Protein AF-A0A452ZVF9-F1 (afdb_monomer_lite)

Secondary structure (DSSP, 8-state):
-TTTTTTTTS-HHHHHHHHHHHHHHHTT----HHHHHHHHT--HHHHHHHHHHHHTSGGGGS-HHHHHHHHH----------TT---SGGGGGTPPP-BTTB-HHHHHHHHHHH--STTSSS-HHHHHHHHHHHHHHHHHHHHHHHHHHHHTTSSS--------------------------------------------------TTS-HHHHHTTSPPHHHHHHHHHHHHHHTHHHHHHHHH-SS---

Structure (mmCIF, N/CA/C/O backbone):
data_AF-A0A452ZVF9-F1
#
_entry.id   AF-A0A452ZVF9-F1
#
loop_
_atom_site.group_PDB
_atom_site.id
_atom_site.type_symbol
_atom_site.label_atom_id
_atom_site.label_alt_id
_atom_site.label_comp_id
_atom_site.label_asym_id
_atom_site.label_entity_id
_atom_site.label_seq_id
_atom_site.pdbx_PDB_ins_code
_atom_site.Cartn_x
_atom_site.Cartn_y
_atom_site.Cartn_z
_atom_site.occupancy
_atom_site.B_iso_or_equiv
_atom_site.auth_seq_id
_atom_site.auth_comp_id
_atom_site.auth_asym_id
_atom_site.auth_atom_id
_atom_site.pdbx_PDB_model_num
ATOM 1 N N . MET A 1 1 ? -3.059 -7.342 3.009 1.00 81.06 1 MET A N 1
ATOM 2 C CA . MET A 1 1 ? -3.279 -5.985 2.444 1.00 81.06 1 MET A CA 1
ATOM 3 C C . MET A 1 1 ? -4.477 -5.232 3.030 1.00 81.06 1 MET A C 1
ATOM 5 O O . MET A 1 1 ? -4.293 -4.095 3.441 1.00 81.06 1 MET A O 1
ATOM 9 N N . LYS A 1 2 ? -5.703 -5.794 3.058 1.00 81.50 2 LYS A N 1
ATOM 10 C CA . LYS A 1 2 ? -6.865 -5.131 3.705 1.00 81.50 2 LYS A CA 1
ATOM 11 C C . LYS A 1 2 ? -6.695 -4.988 5.221 1.00 81.50 2 LYS A C 1
ATOM 13 O O . LYS A 1 2 ? -6.967 -3.923 5.758 1.00 81.50 2 LYS A O 1
ATOM 18 N N . ARG A 1 3 ? -6.210 -6.053 5.872 1.00 80.19 3 ARG A N 1
ATOM 19 C CA . ARG A 1 3 ? -5.901 -6.092 7.312 1.00 80.19 3 ARG A CA 1
ATOM 20 C C . ARG A 1 3 ? -4.826 -5.072 7.705 1.00 80.19 3 ARG A C 1
ATOM 22 O O . ARG A 1 3 ? -4.908 -4.482 8.769 1.00 80.19 3 ARG A O 1
ATOM 29 N N . ASP A 1 4 ? -3.892 -4.796 6.797 1.00 81.88 4 ASP A N 1
ATOM 30 C CA . ASP A 1 4 ? -2.783 -3.855 7.007 1.00 81.88 4 ASP A CA 1
ATOM 31 C C . ASP A 1 4 ? -3.148 -2.396 6.668 1.00 81.88 4 ASP A C 1
ATOM 33 O O . ASP A 1 4 ? -2.267 -1.561 6.482 1.00 81.88 4 ASP A O 1
ATOM 37 N N . TRP A 1 5 ? -4.440 -2.069 6.514 1.00 78.75 5 TRP A N 1
ATOM 38 C CA . TRP A 1 5 ? -4.933 -0.700 6.275 1.00 78.75 5 TRP A CA 1
ATOM 39 C C . TRP A 1 5 ? -4.403 0.011 5.031 1.00 78.75 5 TRP A C 1
ATOM 41 O O . TRP A 1 5 ? -4.626 1.207 4.840 1.00 78.75 5 TRP A O 1
ATOM 51 N N . MET A 1 6 ? -3.781 -0.728 4.117 1.00 83.69 6 MET A N 1
ATOM 52 C CA . MET A 1 6 ? -3.182 -0.147 2.921 1.00 83.69 6 MET A CA 1
ATOM 53 C C . MET A 1 6 ? -4.213 0.281 1.868 1.00 83.69 6 MET A C 1
ATOM 55 O O . MET A 1 6 ? -3.846 0.953 0.910 1.00 83.69 6 MET A O 1
ATOM 59 N N . GLN A 1 7 ? -5.493 -0.089 2.014 1.00 83.12 7 GLN A N 1
ATOM 60 C CA . GLN A 1 7 ? -6.555 0.261 1.060 1.00 83.12 7 GLN A CA 1
ATOM 61 C C . GLN A 1 7 ? -7.226 1.615 1.345 1.00 83.12 7 GLN A C 1
ATOM 63 O O . GLN A 1 7 ? -7.713 2.267 0.419 1.00 83.12 7 GLN A O 1
ATOM 68 N N . THR A 1 8 ? -7.267 2.051 2.602 1.00 81.56 8 THR A N 1
ATOM 69 C CA . THR A 1 8 ? -8.100 3.185 3.021 1.00 81.56 8 THR A CA 1
ATOM 70 C C . THR A 1 8 ? -7.610 4.506 2.423 1.00 81.56 8 THR A C 1
ATOM 72 O O . THR A 1 8 ? -6.423 4.822 2.481 1.00 81.56 8 THR A O 1
ATOM 75 N N . GLY A 1 9 ? -8.529 5.280 1.829 1.00 80.75 9 GLY A N 1
ATOM 76 C CA . GLY A 1 9 ? -8.242 6.601 1.247 1.00 80.75 9 GLY A CA 1
ATOM 77 C C . GLY A 1 9 ? -7.351 6.583 -0.002 1.00 80.75 9 GLY A C 1
ATOM 78 O O . GLY A 1 9 ? -6.822 7.619 -0.393 1.00 80.75 9 GLY A O 1
ATOM 79 N N . ARG A 1 10 ? -7.142 5.417 -0.626 1.00 83.12 10 ARG A N 1
ATOM 80 C CA . ARG A 1 10 ? -6.191 5.232 -1.731 1.00 83.12 10 ARG A CA 1
ATOM 81 C C . ARG A 1 10 ? -6.876 4.696 -2.984 1.00 83.12 10 ARG A C 1
ATOM 83 O O . ARG A 1 10 ? -7.848 3.949 -2.917 1.00 83.12 10 ARG A O 1
ATOM 90 N N . LYS A 1 11 ? -6.313 5.020 -4.156 1.00 86.38 11 LYS A N 1
ATOM 91 C CA . LYS A 1 11 ? -6.765 4.455 -5.437 1.00 86.38 11 LYS A CA 1
ATOM 92 C C . LYS A 1 11 ? -6.501 2.935 -5.463 1.00 86.38 11 LYS A C 1
ATOM 94 O O . LYS A 1 11 ? -5.351 2.534 -5.238 1.00 86.38 11 LYS A O 1
ATOM 99 N N . PRO A 1 12 ? -7.515 2.094 -5.747 1.00 90.06 12 PRO A N 1
ATOM 100 C CA . PRO A 1 12 ? -7.401 0.640 -5.622 1.00 90.06 12 PRO A CA 1
ATOM 101 C C . PRO A 1 12 ? -6.514 0.001 -6.698 1.00 90.06 12 PRO A C 1
ATOM 103 O O . PRO A 1 12 ? -5.894 -1.024 -6.430 1.00 90.06 12 PRO A O 1
ATOM 106 N N . SER A 1 13 ? -6.385 0.608 -7.883 1.00 91.69 13 SER A N 1
ATOM 107 C CA . SER A 1 13 ? -5.638 0.036 -9.016 1.00 91.69 13 SER A CA 1
ATOM 108 C C . SER A 1 13 ? -4.176 -0.283 -8.679 1.00 91.69 13 SER A C 1
ATOM 110 O O . SER A 1 13 ? -3.692 -1.361 -9.005 1.00 91.69 13 SER A O 1
ATOM 112 N N . GLY A 1 14 ? -3.484 0.610 -7.959 1.00 93.12 14 GLY A N 1
ATOM 113 C CA . GLY A 1 14 ? -2.082 0.394 -7.577 1.00 93.12 14 GLY A CA 1
ATOM 114 C C . GLY A 1 14 ? -1.900 -0.711 -6.532 1.00 93.12 14 GLY A C 1
ATOM 115 O O . GLY A 1 14 ? -0.918 -1.443 -6.578 1.00 93.12 14 GLY A O 1
ATOM 116 N N . LEU A 1 15 ? -2.867 -0.868 -5.620 1.00 93.12 15 LEU A N 1
ATOM 117 C CA . LEU A 1 15 ? -2.882 -1.972 -4.650 1.00 93.12 15 LEU A CA 1
ATOM 118 C C . LEU A 1 15 ? -3.187 -3.306 -5.318 1.00 93.12 15 LEU A C 1
ATOM 120 O O . LEU A 1 15 ? -2.549 -4.302 -5.002 1.00 93.12 15 LEU A O 1
ATOM 124 N N . CYS A 1 16 ? -4.138 -3.313 -6.253 1.00 93.69 16 CYS A N 1
ATOM 125 C CA . CYS A 1 16 ? -4.459 -4.488 -7.053 1.00 93.69 16 CYS A CA 1
ATOM 126 C C . CYS A 1 16 ? -3.230 -4.964 -7.838 1.00 93.69 16 CYS A C 1
ATOM 128 O O . CYS A 1 16 ? -2.891 -6.141 -7.782 1.00 93.69 16 CYS A O 1
ATOM 130 N N . GLY A 1 17 ? -2.506 -4.042 -8.484 1.00 95.44 17 GLY A N 1
ATOM 131 C CA . GLY A 1 17 ? -1.253 -4.359 -9.172 1.00 95.44 17 GLY A CA 1
ATOM 132 C C . GLY A 1 17 ? -0.193 -4.941 -8.237 1.00 95.44 17 GLY A C 1
ATOM 133 O O . GLY A 1 17 ? 0.403 -5.965 -8.557 1.00 95.44 17 GLY A O 1
ATOM 134 N N . ALA A 1 18 ? 0.014 -4.340 -7.061 1.00 94.31 18 ALA A N 1
ATOM 135 C CA . ALA A 1 18 ? 0.980 -4.854 -6.089 1.00 94.31 18 ALA A CA 1
ATOM 136 C C . ALA A 1 18 ? 0.600 -6.263 -5.603 1.00 94.31 18 ALA A C 1
ATOM 138 O O . ALA A 1 18 ? 1.452 -7.145 -5.549 1.00 94.31 18 ALA A O 1
ATOM 139 N N . ALA A 1 19 ? -0.686 -6.494 -5.319 1.00 93.12 19 ALA A N 1
ATOM 140 C CA . ALA A 1 19 ? -1.200 -7.801 -4.923 1.00 93.12 19 ALA A CA 1
ATOM 141 C C . ALA A 1 19 ? -1.007 -8.854 -6.021 1.00 93.12 19 ALA A C 1
ATOM 143 O O . ALA A 1 19 ? -0.561 -9.961 -5.733 1.00 93.12 19 ALA A O 1
ATOM 144 N N . LEU A 1 20 ? -1.296 -8.499 -7.276 1.00 94.88 20 LEU A N 1
ATOM 145 C CA . LEU A 1 20 ? -1.122 -9.389 -8.420 1.00 94.88 20 LEU A CA 1
ATOM 146 C C . LEU A 1 20 ? 0.352 -9.760 -8.624 1.00 94.88 20 LEU A C 1
ATOM 148 O O . LEU A 1 20 ? 0.666 -10.922 -8.866 1.00 94.88 20 LEU A O 1
ATOM 152 N N . TYR A 1 21 ? 1.254 -8.786 -8.478 1.00 95.12 21 TYR A N 1
ATOM 153 C CA . TYR A 1 21 ? 2.695 -9.007 -8.572 1.00 95.12 21 TYR A CA 1
ATOM 154 C C . TYR A 1 21 ? 3.206 -9.944 -7.467 1.00 95.12 21 TYR A C 1
ATOM 156 O O . TYR A 1 21 ? 3.933 -10.891 -7.755 1.00 95.12 21 TYR A O 1
ATOM 164 N N . ILE A 1 22 ? 2.787 -9.733 -6.215 1.00 92.94 22 ILE A N 1
ATOM 165 C CA . ILE A 1 22 ? 3.163 -10.602 -5.089 1.00 92.94 22 ILE A CA 1
ATOM 166 C C . ILE A 1 22 ? 2.622 -12.020 -5.293 1.00 92.94 22 ILE A C 1
ATOM 168 O O . ILE A 1 22 ? 3.379 -12.974 -5.160 1.00 92.94 22 ILE A O 1
ATOM 172 N N . ALA A 1 23 ? 1.355 -12.167 -5.693 1.00 92.56 23 ALA A N 1
ATOM 173 C CA . ALA A 1 23 ? 0.764 -13.476 -5.965 1.00 92.56 23 ALA A CA 1
ATOM 174 C C . ALA A 1 23 ? 1.518 -14.226 -7.074 1.00 92.56 23 ALA A C 1
ATOM 176 O O . ALA A 1 23 ? 1.815 -15.411 -6.935 1.00 92.56 23 ALA A O 1
ATOM 177 N N . ALA A 1 24 ? 1.879 -13.535 -8.158 1.00 93.75 24 ALA A N 1
ATOM 178 C CA . ALA A 1 24 ? 2.677 -14.126 -9.222 1.00 93.75 24 ALA A CA 1
ATOM 179 C C . ALA A 1 24 ? 4.021 -14.657 -8.708 1.00 93.75 24 ALA A C 1
ATOM 181 O O . ALA A 1 24 ? 4.362 -15.804 -8.996 1.00 93.75 24 ALA A O 1
ATOM 182 N N . LEU A 1 25 ? 4.735 -13.869 -7.897 1.00 90.31 25 LEU A N 1
ATOM 183 C CA . LEU A 1 25 ? 5.997 -14.288 -7.284 1.00 90.31 25 LEU A CA 1
ATOM 184 C C . LEU A 1 25 ? 5.815 -15.483 -6.342 1.00 90.31 25 LEU A C 1
ATOM 186 O O . LEU A 1 25 ? 6.590 -16.434 -6.424 1.00 90.31 25 LEU A O 1
ATOM 190 N N . SER A 1 26 ? 4.772 -15.479 -5.505 1.00 90.12 26 SER A N 1
ATOM 191 C CA . SER A 1 26 ? 4.455 -16.588 -4.594 1.00 90.12 26 SER A CA 1
ATOM 192 C C . SER A 1 26 ? 4.178 -17.902 -5.330 1.00 90.12 26 SER A C 1
ATOM 194 O O . SER A 1 26 ? 4.492 -18.970 -4.816 1.00 90.12 26 SER A O 1
ATOM 196 N N . HIS A 1 27 ? 3.628 -17.834 -6.545 1.00 90.25 27 HIS A N 1
ATOM 197 C CA . HIS A 1 27 ? 3.359 -19.000 -7.389 1.00 90.25 27 HIS A CA 1
ATOM 198 C C . HIS A 1 27 ? 4.470 -19.304 -8.414 1.00 90.25 27 HIS A C 1
ATOM 200 O O . HIS A 1 27 ? 4.324 -20.229 -9.212 1.00 90.25 27 HIS A O 1
ATOM 206 N N . GLY A 1 28 ? 5.581 -18.558 -8.404 1.00 91.25 28 GLY A N 1
ATOM 207 C CA . GLY A 1 28 ? 6.726 -18.784 -9.293 1.00 91.25 28 GLY A CA 1
ATOM 208 C C . GLY A 1 28 ? 6.559 -18.269 -10.728 1.00 91.25 28 GLY A C 1
ATOM 209 O O . GLY A 1 28 ? 7.341 -18.640 -11.604 1.00 91.25 28 GLY A O 1
ATOM 210 N N . TYR A 1 29 ? 5.574 -17.408 -10.992 1.00 93.44 29 TYR A N 1
ATOM 211 C CA . TYR A 1 29 ? 5.426 -16.731 -12.280 1.00 93.44 29 TYR A CA 1
ATOM 212 C C . TYR A 1 29 ? 6.324 -15.493 -12.351 1.00 93.44 29 TYR A C 1
ATOM 214 O O . TYR A 1 29 ? 6.337 -14.655 -11.450 1.00 93.44 29 TYR A O 1
ATOM 222 N N . MET A 1 30 ? 7.050 -15.356 -13.460 1.00 91.12 30 MET A N 1
ATOM 223 C CA . MET A 1 30 ? 7.968 -14.242 -13.694 1.00 91.12 30 MET A CA 1
ATOM 224 C C . MET A 1 30 ? 7.291 -13.185 -14.568 1.00 91.12 30 MET A C 1
ATOM 226 O O . MET A 1 30 ? 7.243 -13.327 -15.788 1.00 91.12 30 MET A O 1
ATOM 230 N N . TYR A 1 31 ? 6.784 -12.125 -13.942 1.00 93.12 31 TYR A N 1
ATOM 231 C CA . TYR A 1 31 ? 6.307 -10.923 -14.631 1.00 93.12 31 TYR A CA 1
ATOM 232 C C . TYR A 1 31 ? 7.186 -9.735 -14.274 1.00 93.12 31 TYR A C 1
ATOM 234 O O . TYR A 1 31 ? 7.669 -9.626 -13.145 1.00 93.12 31 TYR A O 1
ATOM 242 N N . THR A 1 32 ? 7.377 -8.816 -15.217 1.00 94.25 32 THR A N 1
ATOM 243 C CA . THR A 1 32 ? 8.037 -7.549 -14.907 1.00 94.25 32 THR A CA 1
ATOM 244 C C . THR A 1 32 ? 7.045 -6.578 -14.268 1.00 94.25 32 THR A C 1
ATOM 246 O O . THR A 1 32 ? 5.829 -6.665 -14.456 1.00 94.25 32 THR A O 1
ATOM 249 N N . LYS A 1 33 ? 7.559 -5.602 -13.514 1.00 93.31 33 LYS A N 1
ATOM 250 C CA . LYS A 1 33 ? 6.735 -4.523 -12.947 1.00 93.31 33 LYS A CA 1
ATOM 251 C C . LYS A 1 33 ? 6.013 -3.731 -14.046 1.00 93.31 33 LYS A C 1
ATOM 253 O O . LYS A 1 33 ? 4.869 -3.333 -13.843 1.00 93.31 33 LYS A O 1
ATOM 258 N N . ALA A 1 34 ? 6.652 -3.564 -15.206 1.00 95.25 34 ALA A N 1
ATOM 259 C CA . ALA A 1 34 ? 6.072 -2.916 -16.377 1.00 95.25 34 ALA A CA 1
ATOM 260 C C . ALA A 1 34 ? 4.870 -3.693 -16.943 1.00 95.25 34 ALA A C 1
ATOM 262 O O . ALA A 1 34 ? 3.849 -3.076 -17.246 1.00 95.25 34 ALA A O 1
ATOM 263 N N . ASP A 1 35 ? 4.944 -5.029 -17.011 1.00 95.56 35 ASP A N 1
ATOM 264 C CA . ASP A 1 35 ? 3.830 -5.870 -17.483 1.00 95.56 35 ASP A CA 1
ATOM 265 C C . ASP A 1 35 ? 2.593 -5.687 -16.599 1.00 95.56 35 ASP A C 1
ATOM 267 O O . ASP A 1 35 ? 1.485 -5.452 -17.083 1.00 95.56 35 ASP A O 1
ATOM 271 N N . ILE A 1 36 ? 2.788 -5.728 -15.279 1.00 96.38 36 ILE A N 1
ATOM 272 C CA . ILE A 1 36 ? 1.700 -5.539 -14.317 1.00 96.38 36 ILE A CA 1
ATOM 273 C C . ILE A 1 36 ? 1.150 -4.111 -14.388 1.00 96.38 36 ILE A C 1
ATOM 275 O O . ILE A 1 36 ? -0.067 -3.923 -14.419 1.00 96.38 36 ILE A O 1
ATOM 279 N N . ALA A 1 37 ? 2.027 -3.106 -14.448 1.00 95.50 37 ALA A N 1
ATOM 280 C CA . ALA A 1 37 ? 1.654 -1.699 -14.559 1.00 95.50 37 ALA A CA 1
ATOM 281 C C . ALA A 1 37 ? 0.801 -1.417 -15.810 1.00 95.50 37 ALA A C 1
ATOM 283 O O . ALA A 1 37 ? -0.189 -0.684 -15.724 1.00 95.50 37 ALA A O 1
ATOM 284 N N . ALA A 1 38 ? 1.135 -2.050 -16.940 1.00 95.56 38 ALA A N 1
ATOM 285 C CA . ALA A 1 38 ? 0.378 -1.951 -18.182 1.00 95.56 38 ALA A CA 1
ATOM 286 C C . ALA A 1 38 ? -1.034 -2.547 -18.057 1.00 95.56 38 ALA A C 1
ATOM 288 O O . ALA A 1 38 ? -1.991 -1.934 -18.528 1.00 95.56 38 ALA A O 1
ATOM 289 N N . VAL A 1 39 ? -1.178 -3.695 -17.384 1.00 95.25 39 VAL A N 1
ATOM 290 C CA . VAL A 1 39 ? -2.472 -4.375 -17.184 1.00 95.25 39 VAL A CA 1
ATOM 291 C C . VAL A 1 39 ? -3.382 -3.612 -16.222 1.00 95.25 39 VAL A C 1
ATOM 293 O O . VAL A 1 39 ? -4.570 -3.452 -16.486 1.00 95.25 39 VAL A O 1
ATOM 296 N N . VAL A 1 40 ? -2.847 -3.133 -15.095 1.00 94.62 40 VAL A N 1
ATOM 297 C CA . VAL A 1 40 ? -3.649 -2.430 -14.075 1.00 94.62 40 VAL A CA 1
ATOM 298 C C . VAL A 1 40 ? -3.775 -0.923 -14.325 1.00 94.62 40 VAL A C 1
ATOM 300 O O . VAL A 1 40 ? -4.408 -0.223 -13.531 1.00 94.62 40 VAL A O 1
ATOM 303 N N . HIS A 1 41 ? -3.199 -0.430 -15.426 1.00 94.56 41 HIS A N 1
ATOM 304 C CA . HIS A 1 41 ? -3.210 0.970 -15.851 1.00 94.56 41 HIS A CA 1
ATOM 305 C C . HIS A 1 41 ? -2.743 1.941 -14.752 1.00 94.56 41 HIS A C 1
ATOM 307 O O . HIS A 1 41 ? -3.440 2.893 -14.390 1.00 94.56 41 HIS A O 1
ATOM 313 N N . VAL A 1 42 ? -1.549 1.696 -14.203 1.00 95.25 42 VAL A N 1
ATOM 314 C CA . VAL A 1 42 ? -0.903 2.579 -13.214 1.00 95.25 42 VAL A CA 1
ATOM 315 C C . VAL A 1 42 ? 0.556 2.829 -13.569 1.00 95.25 42 VAL A C 1
ATOM 317 O O . VAL A 1 42 ? 1.182 2.025 -14.248 1.00 95.25 42 VAL A O 1
ATOM 320 N N . CYS A 1 43 ? 1.126 3.925 -13.069 1.00 94.44 43 CYS A N 1
ATOM 321 C CA . CYS A 1 43 ? 2.555 4.185 -13.217 1.00 94.44 43 CYS A CA 1
ATOM 322 C C . CYS A 1 43 ? 3.385 3.172 -12.414 1.00 94.44 43 CYS A C 1
ATOM 324 O O . CYS A 1 43 ? 3.051 2.855 -11.268 1.00 94.44 43 CYS A O 1
ATOM 326 N N . GLU A 1 44 ? 4.520 2.742 -12.967 1.00 95.00 44 GLU A N 1
ATOM 327 C CA . GLU A 1 44 ? 5.432 1.800 -12.305 1.00 95.00 44 GLU A CA 1
ATOM 328 C C . GLU A 1 44 ? 5.926 2.325 -10.948 1.00 95.00 44 GLU A C 1
ATOM 330 O O . GLU A 1 44 ? 5.960 1.582 -9.971 1.00 95.00 44 GLU A O 1
ATOM 335 N N . ALA A 1 45 ? 6.196 3.630 -10.836 1.00 94.81 45 ALA A N 1
ATOM 336 C CA . ALA A 1 45 ? 6.559 4.263 -9.566 1.00 94.81 45 ALA A CA 1
ATOM 337 C C . ALA A 1 45 ? 5.474 4.096 -8.484 1.00 94.81 45 ALA A C 1
ATOM 339 O O . ALA A 1 45 ? 5.782 3.892 -7.310 1.00 94.81 45 ALA A O 1
ATOM 340 N N . THR A 1 46 ? 4.191 4.129 -8.870 1.00 93.44 46 THR A N 1
ATOM 341 C CA . THR A 1 46 ? 3.076 3.894 -7.937 1.00 93.44 46 THR A CA 1
ATOM 342 C C . THR A 1 46 ? 3.036 2.437 -7.495 1.00 93.44 46 THR A C 1
ATOM 344 O O . THR A 1 46 ? 2.856 2.168 -6.309 1.00 93.44 46 THR A O 1
ATOM 347 N N . LEU A 1 47 ? 3.234 1.501 -8.427 1.00 94.38 47 LEU A N 1
ATOM 348 C CA . LEU A 1 47 ? 3.322 0.074 -8.123 1.00 94.38 47 LEU A CA 1
ATOM 349 C C . LEU A 1 47 ? 4.488 -0.211 -7.163 1.00 94.38 47 LEU A C 1
ATOM 351 O O . LEU A 1 47 ? 4.303 -0.869 -6.144 1.00 94.38 47 LEU A O 1
ATOM 355 N N . PHE A 1 48 ? 5.662 0.355 -7.441 1.00 94.31 48 PHE A N 1
ATOM 356 C CA . PHE A 1 48 ? 6.855 0.210 -6.612 1.00 94.31 48 PHE A CA 1
ATOM 357 C C . PHE A 1 48 ? 6.659 0.770 -5.202 1.00 94.31 48 PHE A C 1
ATOM 359 O O . PHE A 1 48 ? 6.950 0.080 -4.228 1.00 94.31 48 PHE A O 1
ATOM 366 N N . LYS A 1 49 ? 6.075 1.969 -5.075 1.00 93.19 49 LYS A N 1
ATOM 367 C CA . LYS A 1 49 ? 5.747 2.556 -3.769 1.00 93.19 49 LYS A CA 1
ATOM 368 C C . LYS A 1 49 ? 4.816 1.651 -2.959 1.00 93.19 49 LYS A C 1
ATOM 370 O O . LYS A 1 49 ? 5.018 1.492 -1.763 1.00 93.19 49 LYS A O 1
ATOM 375 N N . ARG A 1 50 ? 3.832 1.011 -3.603 1.00 93.81 50 ARG A N 1
ATOM 376 C CA . ARG A 1 50 ? 2.911 0.074 -2.933 1.00 93.81 50 ARG A CA 1
ATOM 377 C C . ARG A 1 50 ? 3.573 -1.238 -2.520 1.00 93.81 50 ARG A C 1
ATOM 379 O O . ARG A 1 50 ? 3.191 -1.791 -1.497 1.00 93.81 50 ARG A O 1
ATOM 386 N N . LEU A 1 51 ? 4.563 -1.712 -3.274 1.00 93.56 51 LEU A N 1
ATOM 387 C CA . LEU A 1 51 ? 5.362 -2.881 -2.897 1.00 93.56 51 LEU A CA 1
ATOM 388 C C . LEU A 1 51 ? 6.254 -2.588 -1.682 1.00 93.56 51 LEU A C 1
ATOM 390 O O . LEU A 1 51 ? 6.259 -3.382 -0.749 1.00 93.56 51 LEU A O 1
ATOM 394 N N . ILE A 1 52 ? 6.921 -1.428 -1.651 1.00 93.25 52 ILE A N 1
ATOM 395 C CA . ILE A 1 52 ? 7.707 -0.991 -0.482 1.00 93.25 52 ILE A CA 1
ATOM 396 C C . ILE A 1 52 ? 6.805 -0.813 0.743 1.00 93.25 52 ILE A C 1
ATOM 398 O O . ILE A 1 52 ? 7.156 -1.217 1.846 1.00 93.25 52 ILE A O 1
ATOM 402 N N . GLU A 1 53 ? 5.630 -0.203 0.576 1.00 91.88 53 GLU A N 1
ATOM 403 C CA . GLU A 1 53 ? 4.674 -0.067 1.678 1.00 91.88 53 GLU A CA 1
ATOM 404 C C . GLU A 1 53 ? 4.285 -1.438 2.250 1.00 91.88 53 GLU A C 1
ATOM 406 O O . GLU A 1 53 ? 4.265 -1.581 3.467 1.00 91.88 53 GLU A O 1
ATOM 411 N N . PHE A 1 54 ? 4.040 -2.444 1.399 1.00 92.62 54 PHE A N 1
ATOM 412 C CA . PHE A 1 54 ? 3.721 -3.804 1.842 1.00 92.62 54 PHE A CA 1
ATOM 413 C C . PHE A 1 54 ? 4.882 -4.482 2.577 1.00 92.62 54 PHE A C 1
ATOM 415 O O . PHE A 1 54 ? 4.647 -5.121 3.598 1.00 92.62 54 PHE A O 1
ATOM 422 N N . GLU A 1 55 ? 6.116 -4.322 2.099 1.00 92.56 55 GLU A N 1
ATOM 423 C CA . GLU A 1 55 ? 7.318 -4.846 2.767 1.00 92.56 55 GLU A CA 1
ATOM 424 C C . GLU A 1 55 ? 7.442 -4.336 4.211 1.00 92.56 55 GLU A C 1
ATOM 426 O O . GLU A 1 55 ? 7.838 -5.080 5.101 1.00 92.56 55 GLU A O 1
ATOM 431 N N . ASN A 1 56 ? 7.014 -3.096 4.465 1.00 90.19 56 ASN A N 1
ATOM 432 C CA . ASN A 1 56 ? 7.018 -2.485 5.796 1.00 90.19 56 ASN A CA 1
ATOM 433 C C . ASN A 1 56 ? 5.801 -2.859 6.670 1.00 90.19 56 ASN A C 1
ATOM 435 O O . ASN A 1 56 ? 5.625 -2.284 7.744 1.00 90.19 56 ASN A O 1
ATOM 439 N N . THR A 1 57 ? 4.938 -3.778 6.226 1.00 90.06 57 THR A N 1
ATOM 440 C CA . THR A 1 57 ? 3.826 -4.303 7.039 1.00 90.06 57 THR A CA 1
ATOM 441 C C . THR A 1 57 ? 4.205 -5.620 7.706 1.00 90.06 57 THR A C 1
ATOM 443 O O . THR A 1 57 ? 5.018 -6.376 7.175 1.00 90.06 57 THR A O 1
ATOM 446 N N . ASP A 1 58 ? 3.543 -5.962 8.814 1.00 87.44 58 ASP A N 1
ATOM 447 C CA . ASP A 1 58 ? 3.726 -7.258 9.485 1.00 87.44 58 ASP A CA 1
ATOM 448 C C . ASP A 1 58 ? 3.501 -8.433 8.519 1.00 87.44 58 ASP A C 1
ATOM 450 O O . ASP A 1 58 ? 4.254 -9.407 8.523 1.00 87.44 58 ASP A O 1
ATOM 454 N N . SER A 1 59 ? 2.509 -8.308 7.629 1.00 87.38 59 SER A N 1
ATOM 455 C CA . SER A 1 59 ? 2.217 -9.286 6.576 1.00 87.38 59 SER A CA 1
ATOM 456 C C . SER A 1 59 ? 3.345 -9.448 5.546 1.00 87.38 59 SER A C 1
ATOM 458 O O . SER A 1 59 ? 3.464 -10.524 4.966 1.00 87.38 59 SER A O 1
ATOM 460 N N . GLY A 1 60 ? 4.153 -8.411 5.305 1.00 88.00 60 GLY A N 1
ATOM 461 C CA . GLY A 1 60 ? 5.281 -8.442 4.366 1.00 88.00 60 GLY A CA 1
ATOM 462 C C . GLY A 1 60 ? 6.506 -9.190 4.896 1.00 88.00 60 GLY A C 1
ATOM 463 O O . GLY A 1 60 ? 7.317 -9.664 4.108 1.00 88.00 60 GLY A O 1
ATOM 464 N N . SER A 1 61 ? 6.614 -9.344 6.220 1.00 88.69 61 SER A N 1
ATOM 465 C CA . SER A 1 61 ? 7.709 -10.067 6.885 1.00 88.69 61 SER A CA 1
ATOM 466 C C . SER A 1 61 ? 7.508 -11.587 6.980 1.00 88.69 61 SER A C 1
ATOM 468 O O . SER A 1 61 ? 8.395 -12.303 7.447 1.00 88.69 61 SER A O 1
ATOM 470 N N . LEU A 1 62 ? 6.341 -12.090 6.567 1.00 88.75 62 LEU A N 1
ATOM 471 C CA . LEU A 1 62 ? 5.990 -13.505 6.665 1.00 88.75 62 LEU A CA 1
ATOM 472 C C . LEU A 1 62 ? 6.642 -14.327 5.553 1.00 88.75 62 LEU A C 1
ATOM 474 O O . LEU A 1 62 ? 6.853 -13.846 4.438 1.00 88.75 62 LEU A O 1
ATOM 478 N N . THR A 1 63 ? 6.904 -15.601 5.847 1.00 89.69 63 THR A N 1
ATOM 479 C CA . THR A 1 63 ? 7.260 -16.569 4.805 1.00 89.69 63 THR A CA 1
ATOM 480 C C . THR A 1 63 ? 6.086 -16.752 3.843 1.00 89.69 63 THR A C 1
ATOM 482 O O . THR A 1 63 ? 4.935 -16.466 4.183 1.00 89.69 63 THR A O 1
ATOM 485 N N . ILE A 1 64 ? 6.358 -17.225 2.625 1.00 87.44 64 ILE A N 1
ATOM 486 C CA . ILE A 1 64 ? 5.302 -17.452 1.630 1.00 87.44 64 ILE A CA 1
ATOM 487 C C . ILE A 1 64 ? 4.307 -18.491 2.164 1.00 87.44 64 ILE A C 1
ATOM 489 O O . ILE A 1 64 ? 3.100 -18.322 1.998 1.00 87.44 64 ILE A O 1
ATOM 493 N N . GLU A 1 65 ? 4.796 -19.523 2.855 1.00 85.69 65 GLU A N 1
ATOM 494 C CA . GLU A 1 65 ? 3.967 -20.551 3.479 1.00 85.69 65 GLU A CA 1
ATOM 495 C C . GLU A 1 65 ? 3.055 -19.971 4.573 1.00 85.69 65 GLU A C 1
ATOM 497 O O . GLU A 1 65 ? 1.842 -20.188 4.538 1.00 85.69 65 GLU A O 1
ATOM 502 N N . ASP A 1 66 ? 3.607 -19.178 5.500 1.00 87.38 66 ASP A N 1
ATOM 503 C CA . ASP A 1 66 ? 2.833 -18.542 6.577 1.00 87.38 66 ASP A CA 1
ATOM 504 C C . ASP A 1 66 ? 1.826 -17.519 6.034 1.00 87.38 66 ASP A C 1
ATOM 506 O O . ASP A 1 66 ? 0.721 -17.362 6.562 1.00 87.38 66 ASP A O 1
ATOM 510 N N . PHE A 1 67 ? 2.203 -16.802 4.973 1.00 86.12 67 PHE A N 1
ATOM 511 C CA . PHE A 1 67 ? 1.350 -15.820 4.315 1.00 86.12 67 PHE A CA 1
ATOM 512 C C . PHE A 1 67 ? 0.125 -16.478 3.669 1.00 86.12 67 PHE A C 1
ATOM 514 O O . PHE A 1 67 ? -0.987 -15.962 3.802 1.00 86.12 67 PHE A O 1
ATOM 521 N N . LEU A 1 68 ? 0.312 -17.628 3.012 1.00 84.12 68 LEU A N 1
ATOM 522 C CA . LEU A 1 68 ? -0.775 -18.405 2.416 1.00 84.12 68 LEU A CA 1
ATOM 523 C C . LEU A 1 68 ? -1.681 -19.024 3.488 1.00 84.12 68 LEU A C 1
ATOM 525 O O . LEU A 1 68 ? -2.898 -18.908 3.379 1.00 84.12 68 LEU A O 1
ATOM 529 N N . ALA A 1 69 ? -1.118 -19.579 4.565 1.00 84.69 69 ALA A N 1
ATOM 530 C CA . ALA A 1 69 ? -1.907 -20.149 5.660 1.00 84.69 69 ALA A CA 1
ATOM 531 C C . ALA A 1 69 ? -2.838 -19.113 6.325 1.00 84.69 69 ALA A C 1
ATOM 533 O O . ALA A 1 69 ? -3.990 -19.406 6.632 1.00 84.69 69 ALA A O 1
ATOM 534 N N . LYS A 1 70 ? -2.383 -17.861 6.488 1.00 78.62 70 LYS A N 1
ATOM 535 C CA . LYS A 1 70 ? -3.213 -16.762 7.022 1.00 78.62 70 LYS A CA 1
ATOM 536 C C . LYS A 1 70 ? -4.305 -16.268 6.063 1.00 78.62 70 LYS A C 1
ATOM 538 O O . LYS A 1 70 ? -5.164 -15.482 6.480 1.00 78.62 70 LYS A O 1
ATOM 543 N N . ALA A 1 71 ? -4.259 -16.641 4.784 1.00 72.50 71 ALA A N 1
ATOM 544 C CA . ALA A 1 71 ? -5.301 -16.294 3.822 1.00 72.50 71 ALA A CA 1
ATOM 545 C C . ALA A 1 71 ? -6.554 -17.165 4.001 1.00 72.50 71 ALA A C 1
ATOM 547 O O . ALA A 1 71 ? -7.656 -16.649 3.830 1.00 72.50 71 ALA A O 1
ATOM 548 N N . ASP A 1 72 ? -6.381 -18.427 4.407 1.00 66.75 72 ASP A N 1
ATOM 549 C CA . ASP A 1 72 ? -7.470 -19.391 4.623 1.00 66.75 72 ASP A CA 1
ATOM 550 C C . ASP A 1 72 ? -8.233 -19.158 5.943 1.00 66.75 72 ASP A C 1
ATOM 552 O O . ASP A 1 72 ? -9.364 -19.618 6.113 1.00 66.75 72 ASP A O 1
ATOM 556 N N . GLU A 1 73 ? -7.657 -18.373 6.858 1.00 65.56 73 GLU A N 1
ATOM 557 C CA . GLU A 1 73 ? -8.337 -17.837 8.040 1.00 65.56 73 GLU A CA 1
ATOM 558 C C . GLU A 1 73 ? -9.298 -16.701 7.611 1.00 65.56 73 GLU A C 1
ATOM 560 O O . GLU A 1 73 ? -8.983 -15.503 7.666 1.00 65.56 73 GLU A O 1
ATOM 565 N N . GLU A 1 74 ? -10.480 -17.067 7.113 1.00 52.03 74 GLU A N 1
ATOM 566 C CA . GLU A 1 74 ? -11.597 -16.147 6.862 1.00 52.03 74 GLU A CA 1
ATOM 567 C C . GLU A 1 74 ? -12.000 -15.425 8.168 1.00 52.03 74 GLU A C 1
ATOM 569 O O . GLU A 1 74 ? -12.062 -16.047 9.233 1.00 52.03 74 GLU A O 1
ATOM 574 N N . PRO A 1 75 ? -12.318 -14.113 8.142 1.00 50.66 75 PRO A N 1
ATOM 575 C CA . PRO A 1 75 ? -12.913 -13.460 9.300 1.00 50.66 75 PRO A CA 1
ATOM 576 C C . PRO A 1 75 ? -14.259 -14.129 9.578 1.00 50.66 75 PRO A C 1
ATOM 578 O O . PRO A 1 75 ? -15.187 -14.007 8.779 1.00 50.66 75 PRO A O 1
ATOM 581 N N . VAL A 1 76 ? -14.351 -14.843 10.704 1.00 44.69 76 VAL A N 1
ATOM 582 C CA . VAL A 1 76 ? -15.570 -15.512 11.168 1.00 44.69 76 VAL A CA 1
ATOM 583 C C . VAL A 1 76 ? -16.758 -14.575 10.960 1.00 44.69 76 VAL A C 1
ATOM 585 O O . VAL A 1 76 ? -16.845 -13.499 11.557 1.00 44.69 76 VAL A O 1
ATOM 588 N N . SER A 1 77 ? -17.637 -14.973 10.039 1.00 49.56 77 SER A N 1
ATOM 589 C CA . SER A 1 77 ? -18.823 -14.219 9.659 1.00 49.56 77 SER A CA 1
ATOM 590 C C . SER A 1 77 ? -19.633 -13.893 10.907 1.00 49.56 77 SER A C 1
ATOM 592 O O . SER A 1 77 ? -20.109 -14.779 11.618 1.00 49.56 77 SER A O 1
ATOM 594 N N . LYS A 1 78 ? -19.788 -12.596 11.177 1.00 49.88 78 LYS A N 1
ATOM 595 C CA . LYS A 1 78 ? -20.678 -12.110 12.223 1.00 49.88 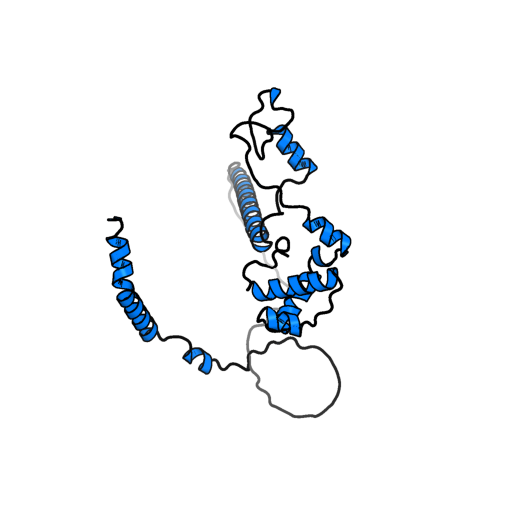78 LYS A CA 1
ATOM 596 C C . LYS A 1 78 ? -22.120 -12.514 11.883 1.00 49.88 78 LYS A C 1
ATOM 598 O O . LYS A 1 78 ? -22.703 -11.999 10.934 1.00 49.88 78 LYS A O 1
ATOM 603 N N . CYS A 1 79 ? -22.656 -13.367 12.759 1.00 41.50 79 CYS A N 1
ATOM 604 C CA . CYS A 1 79 ? -24.041 -13.440 13.241 1.00 41.50 79 CYS A CA 1
ATOM 605 C C . CYS A 1 79 ? -25.006 -14.461 12.608 1.00 41.50 79 CYS A C 1
ATOM 607 O O . CYS A 1 79 ? -25.508 -14.270 11.507 1.00 41.50 79 CYS A O 1
ATOM 609 N N . LEU A 1 80 ? -25.455 -15.406 13.449 1.00 41.41 80 LEU A N 1
ATOM 610 C CA . LEU A 1 80 ? -26.875 -15.503 13.823 1.00 41.41 80 LEU A CA 1
ATOM 611 C C . LEU A 1 80 ? -27.019 -16.123 15.230 1.00 41.41 80 LEU A C 1
ATOM 613 O O . LEU A 1 80 ? -27.470 -17.256 15.380 1.00 41.41 80 LEU A O 1
ATOM 617 N N . ALA A 1 81 ? -26.630 -15.394 16.278 1.00 46.00 81 ALA A N 1
ATOM 618 C CA . ALA A 1 81 ? -27.116 -15.716 17.619 1.00 46.00 81 ALA A CA 1
ATOM 619 C C . ALA A 1 81 ? -28.504 -15.082 17.767 1.00 46.00 81 ALA A C 1
ATOM 621 O O . ALA A 1 81 ? -28.672 -13.881 17.549 1.00 46.00 81 ALA A O 1
ATOM 622 N N . LYS A 1 82 ? -29.517 -15.895 18.076 1.00 54.22 82 LYS A N 1
ATOM 623 C CA . LYS A 1 82 ? -30.854 -15.401 18.422 1.00 54.22 82 LYS A CA 1
ATOM 624 C C . LYS A 1 82 ? -30.717 -14.451 19.614 1.00 54.22 82 LYS A C 1
ATOM 626 O O . LYS A 1 82 ? -30.002 -14.757 20.565 1.00 54.22 82 LYS A O 1
ATOM 631 N N . SER A 1 83 ? -31.382 -13.300 19.551 1.00 48.91 83 SER A N 1
ATOM 632 C CA . SER A 1 83 ? -31.360 -12.291 20.612 1.00 48.91 83 SER A CA 1
ATOM 633 C C . SER A 1 83 ? -31.761 -12.917 21.955 1.00 48.91 83 SER A C 1
ATOM 635 O O . SER A 1 83 ? -32.921 -13.295 22.120 1.00 48.91 83 SER A O 1
ATOM 637 N N . GLY A 1 84 ? -30.807 -13.031 22.883 1.00 60.12 84 GLY A N 1
ATOM 638 C CA . GLY A 1 84 ? -31.037 -13.455 24.270 1.00 60.12 84 GLY A CA 1
ATOM 639 C C . GLY A 1 84 ? -30.472 -14.821 24.677 1.00 60.12 84 GLY A C 1
ATOM 640 O O . GLY A 1 84 ? -30.571 -15.168 25.847 1.00 60.12 84 GLY A O 1
ATOM 641 N N . GLU A 1 85 ? -29.867 -15.594 23.770 1.00 71.31 85 GLU A N 1
ATOM 642 C CA . GLU A 1 85 ? -29.293 -16.908 24.097 1.00 71.31 85 GLU A CA 1
ATOM 643 C C . GLU A 1 85 ? -27.763 -16.820 24.220 1.00 71.31 85 GLU A C 1
ATOM 645 O O . GLU A 1 85 ? -27.077 -16.456 23.263 1.00 71.31 85 GLU A O 1
ATOM 650 N N . VAL A 1 86 ? -27.219 -17.141 25.399 1.00 79.75 86 VAL A N 1
ATOM 651 C CA . VAL A 1 86 ? -25.765 -17.231 25.605 1.00 79.75 86 VAL A CA 1
ATOM 652 C C . VAL A 1 86 ? -25.204 -18.535 25.022 1.00 79.75 86 VAL A C 1
ATOM 654 O O . VAL A 1 86 ? -25.841 -19.586 25.057 1.00 79.75 86 VAL A O 1
ATOM 657 N N . LEU A 1 87 ? -23.993 -18.460 24.479 1.00 78.88 87 LEU A N 1
ATOM 658 C CA . LEU A 1 87 ? -23.200 -19.532 23.875 1.00 78.88 87 LEU A CA 1
ATOM 659 C C . LEU A 1 87 ? -22.190 -20.153 24.855 1.00 78.88 87 LEU A C 1
ATOM 661 O O . LEU A 1 87 ? -21.577 -21.166 24.536 1.00 78.88 87 LEU A O 1
ATOM 665 N N . CYS A 1 88 ? -21.999 -19.552 26.031 1.00 82.31 88 CYS A N 1
ATOM 666 C CA . CYS A 1 88 ? -21.143 -20.098 27.085 1.00 82.31 88 CYS A CA 1
ATOM 667 C C . CYS A 1 88 ? -21.805 -21.271 27.833 1.00 82.31 88 CYS A C 1
ATOM 669 O O . CYS A 1 88 ? -23.025 -21.435 27.796 1.00 82.31 88 CYS A O 1
ATOM 671 N N . GLU A 1 89 ? -21.016 -22.035 28.595 1.00 83.00 89 GLU A N 1
ATOM 672 C CA . GLU A 1 89 ? -21.493 -23.160 29.425 1.00 83.00 89 GLU A CA 1
ATOM 673 C C . GLU A 1 89 ? -22.565 -22.757 30.458 1.00 83.00 89 GLU A C 1
ATOM 675 O O . GLU A 1 89 ? -23.292 -23.596 30.986 1.00 83.00 89 GLU A O 1
ATOM 680 N N . HIS A 1 90 ? -22.712 -21.459 30.738 1.00 83.25 90 HIS A N 1
ATOM 681 C CA . HIS A 1 90 ? -23.717 -20.918 31.655 1.00 83.25 90 HIS A CA 1
ATOM 682 C C . HIS A 1 90 ? -25.119 -20.768 31.056 1.00 83.25 90 HIS A C 1
ATOM 684 O O . HIS A 1 90 ? -26.032 -20.297 31.736 1.00 83.25 90 HIS A O 1
ATOM 690 N N . LYS A 1 91 ? -25.323 -21.234 29.823 1.00 80.69 91 LYS A N 1
ATOM 691 C CA . LYS A 1 91 ? -26.624 -21.269 29.154 1.00 80.69 91 LYS A CA 1
ATOM 692 C C . LYS A 1 91 ? -27.709 -21.989 29.957 1.00 80.69 91 LYS A C 1
ATOM 694 O O . LYS A 1 91 ? -28.804 -21.458 30.119 1.00 80.69 91 LYS A O 1
ATOM 699 N N . ASP A 1 92 ? -27.388 -23.147 30.529 1.00 77.94 92 ASP A N 1
ATOM 700 C CA . ASP A 1 92 ? -28.350 -23.954 31.294 1.00 77.94 92 ASP A CA 1
ATOM 701 C C . ASP A 1 92 ? -28.603 -23.408 32.710 1.00 77.94 92 ASP A C 1
ATOM 703 O O . ASP A 1 92 ? -29.527 -23.842 33.398 1.00 77.94 92 ASP A O 1
ATOM 707 N N . LYS A 1 93 ? -27.801 -22.429 33.151 1.00 78.56 93 LYS A N 1
ATOM 708 C CA . LYS A 1 93 ? -27.930 -21.767 34.459 1.00 78.56 93 LYS A CA 1
ATOM 709 C C . LYS A 1 93 ? -28.820 -20.518 34.411 1.00 78.56 93 LYS A C 1
ATOM 711 O O . LYS A 1 93 ? -28.934 -19.826 35.417 1.00 78.56 93 LYS A O 1
ATOM 716 N N . GLY A 1 94 ? -29.437 -20.224 33.263 1.00 74.62 94 GLY A N 1
ATOM 717 C CA . GLY A 1 94 ? -30.271 -19.034 33.075 1.00 74.62 94 GLY A CA 1
ATOM 718 C C . GLY A 1 94 ? -29.475 -17.728 33.052 1.00 74.62 94 GLY A C 1
ATOM 719 O O . GLY A 1 94 ? -30.028 -16.681 33.374 1.00 74.62 94 GLY A O 1
ATOM 720 N N . ALA A 1 95 ? -28.183 -17.785 32.718 1.00 77.31 95 ALA A N 1
ATOM 721 C CA . ALA A 1 95 ? -27.353 -16.592 32.638 1.00 77.31 95 ALA A CA 1
ATOM 722 C C . ALA A 1 95 ? -27.797 -15.699 31.468 1.00 77.31 95 ALA A C 1
ATOM 724 O O . ALA A 1 95 ? -27.973 -16.177 30.344 1.00 77.31 95 ALA A O 1
ATOM 725 N N . GLU A 1 96 ? -27.969 -14.404 31.737 1.00 82.88 96 GLU A N 1
ATOM 726 C CA . GLU A 1 96 ? -28.354 -13.432 30.718 1.00 82.88 96 GLU A CA 1
ATOM 727 C C . GLU A 1 96 ? -27.194 -13.117 29.770 1.00 82.88 96 GLU A C 1
ATOM 729 O O . GLU A 1 96 ? -26.011 -13.200 30.115 1.00 82.88 96 GLU A O 1
ATOM 734 N N . HIS A 1 97 ? -27.553 -12.755 28.542 1.00 87.25 97 HIS A N 1
ATOM 735 C CA . HIS A 1 97 ? -26.597 -12.317 27.540 1.00 87.25 97 HIS A CA 1
ATOM 736 C C . HIS A 1 97 ? -26.018 -10.950 27.910 1.00 87.25 97 HIS A C 1
ATOM 738 O O . HIS A 1 97 ? -26.747 -9.960 27.929 1.00 87.25 97 HIS A O 1
ATOM 744 N N . PHE A 1 98 ? -24.700 -10.884 28.096 1.00 83.62 98 PHE A N 1
ATOM 745 C CA . PHE A 1 98 ? -23.977 -9.631 28.282 1.00 83.62 98 PHE A CA 1
ATOM 746 C C . PHE A 1 98 ? -23.477 -9.090 26.936 1.00 83.62 98 PHE A C 1
ATOM 748 O O . PHE A 1 98 ? -24.024 -8.124 26.404 1.00 83.62 98 PHE A O 1
ATOM 755 N N . SER A 1 99 ? -22.485 -9.745 26.330 1.00 80.62 99 SER A N 1
ATOM 756 C CA . SER A 1 99 ? -21.896 -9.320 25.056 1.00 80.62 99 SER A CA 1
ATOM 757 C C . SER A 1 99 ? -21.274 -10.498 24.308 1.00 80.62 99 SER A C 1
ATOM 759 O O . SER A 1 99 ? -20.875 -11.488 24.915 1.00 80.62 99 SER A O 1
ATOM 761 N N . HIS A 1 100 ? -21.205 -10.407 22.976 1.00 79.44 100 HIS A N 1
ATOM 762 C CA . HIS A 1 100 ? -20.626 -11.431 22.089 1.00 79.44 100 HIS A CA 1
ATOM 763 C C . HIS A 1 100 ? -21.154 -12.863 22.305 1.00 79.44 100 HIS A C 1
ATOM 765 O O . HIS A 1 100 ? -20.451 -13.834 22.034 1.00 79.44 100 HIS A O 1
ATOM 771 N N . GLY A 1 101 ? -22.399 -13.020 22.766 1.00 82.69 101 GLY A N 1
ATOM 772 C CA . GLY A 1 101 ? -22.948 -14.340 23.068 1.00 82.69 101 GLY A CA 1
ATOM 773 C C . GLY A 1 101 ? -22.470 -14.927 24.398 1.00 82.69 101 GLY A C 1
ATOM 774 O O . GLY A 1 101 ? -22.715 -16.099 24.640 1.00 82.69 101 GLY A O 1
ATOM 775 N N . LEU A 1 102 ? -21.799 -14.178 25.272 1.00 86.00 102 LEU A N 1
ATOM 776 C CA . LEU A 1 102 ? -21.322 -14.653 26.575 1.00 86.00 102 LEU A CA 1
ATOM 777 C C . LEU A 1 102 ? -22.133 -14.023 27.715 1.00 86.00 102 LEU A C 1
ATOM 779 O O . LEU A 1 102 ? -22.665 -12.918 27.572 1.00 86.00 102 LEU A O 1
ATOM 783 N N . CYS A 1 103 ? -22.232 -14.726 28.848 1.00 91.38 103 CYS A N 1
ATOM 784 C CA . CYS A 1 103 ? -22.636 -14.086 30.100 1.00 91.38 103 CYS A CA 1
ATOM 785 C C . CYS A 1 103 ? -21.510 -13.178 30.614 1.00 91.38 103 CYS A C 1
ATOM 787 O O . CYS A 1 103 ? -20.369 -13.308 30.174 1.00 91.38 103 CYS A O 1
ATOM 789 N N . GLU A 1 104 ? -21.831 -12.285 31.548 1.00 89.38 104 GLU A N 1
ATOM 790 C CA . GLU A 1 104 ? -20.900 -11.291 32.104 1.00 89.38 104 GLU A CA 1
ATOM 791 C C . GLU A 1 104 ? -19.588 -11.926 32.602 1.00 89.38 104 GLU A C 1
ATOM 793 O O . GLU A 1 104 ? -18.521 -11.603 32.093 1.00 89.38 104 GLU A O 1
ATOM 798 N N . GLU A 1 105 ? -19.662 -12.948 33.462 1.00 88.88 105 GLU A N 1
ATOM 799 C CA . GLU A 1 105 ? -18.476 -13.638 34.000 1.00 88.88 105 GLU A CA 1
ATOM 800 C C . GLU A 1 105 ? -17.597 -14.276 32.906 1.00 88.88 105 GLU A C 1
ATOM 802 O O . GLU A 1 105 ? -16.368 -14.226 32.958 1.00 88.88 105 GLU A O 1
ATOM 807 N N . CYS A 1 106 ? -18.214 -14.867 31.878 1.00 88.50 106 CYS A N 1
ATOM 808 C CA . CYS A 1 106 ? -17.470 -15.449 30.762 1.00 88.50 106 CYS A CA 1
ATOM 809 C C . CYS A 1 106 ? -16.886 -14.384 29.831 1.00 88.50 106 CYS A C 1
ATOM 811 O O . CYS A 1 106 ? -15.840 -14.622 29.230 1.00 88.50 106 CYS A O 1
ATOM 813 N N . TYR A 1 107 ? -17.554 -13.241 29.686 1.00 87.75 107 TYR A N 1
ATOM 814 C CA . TYR A 1 107 ? -17.060 -12.121 28.896 1.00 87.75 107 TYR A CA 1
ATOM 815 C C . TYR A 1 107 ? -15.856 -11.451 29.564 1.00 87.75 107 TYR A C 1
ATOM 817 O O . TYR A 1 107 ? -14.872 -11.150 28.885 1.00 87.75 107 TYR A O 1
ATOM 825 N N . ASP A 1 108 ? -15.897 -11.282 30.883 1.00 85.75 108 ASP A N 1
ATOM 826 C CA . ASP A 1 108 ? -14.790 -10.718 31.655 1.00 85.75 108 ASP A CA 1
ATOM 827 C C . ASP A 1 108 ? -13.567 -11.631 31.601 1.00 85.75 108 ASP A C 1
ATOM 829 O O . ASP A 1 108 ? -12.475 -11.183 31.259 1.00 85.75 108 ASP A O 1
ATOM 833 N N . ASN A 1 109 ? -13.764 -12.936 31.803 1.00 88.44 109 ASN A N 1
ATOM 834 C CA . ASN A 1 109 ? -12.696 -13.926 31.678 1.00 88.44 109 ASN A CA 1
ATOM 835 C C . ASN A 1 109 ? -12.123 -13.979 30.247 1.00 88.44 109 ASN A C 1
ATOM 837 O O . ASN A 1 109 ? -10.910 -14.005 30.049 1.00 88.44 109 ASN A O 1
ATOM 841 N N . PHE A 1 110 ? -12.983 -13.918 29.221 1.00 86.00 110 PHE A N 1
ATOM 842 C CA . PHE A 1 110 ? -12.541 -13.798 27.829 1.00 86.00 110 PHE A CA 1
ATOM 843 C C . PHE A 1 110 ? -11.688 -12.542 27.609 1.00 86.00 110 PHE A C 1
ATOM 845 O O . PHE A 1 110 ? -10.651 -12.615 26.946 1.00 86.00 110 PHE A O 1
ATOM 852 N N . THR A 1 111 ? -12.108 -11.407 28.164 1.00 83.69 111 THR A N 1
ATOM 853 C CA . THR A 1 111 ? -11.409 -10.126 28.034 1.00 83.69 111 THR A CA 1
ATOM 854 C C . THR A 1 111 ? -10.063 -10.155 28.758 1.00 83.69 111 THR A C 1
ATOM 856 O O . THR A 1 111 ? -9.073 -9.689 28.201 1.00 83.69 111 THR A O 1
ATOM 859 N N . GLU A 1 112 ? -9.992 -10.763 29.942 1.00 84.19 112 GLU A N 1
ATOM 860 C CA . GLU A 1 112 ? -8.757 -10.907 30.720 1.00 84.19 112 GLU A CA 1
ATOM 861 C C . GLU A 1 112 ? -7.756 -11.869 30.057 1.00 84.19 112 GLU A C 1
ATOM 863 O O . GLU A 1 112 ? -6.569 -11.558 29.967 1.00 84.19 112 GLU A O 1
ATOM 868 N N . LEU A 1 113 ? -8.224 -13.004 29.525 1.00 81.56 113 LEU A N 1
ATOM 869 C CA . LEU A 1 113 ? -7.369 -13.996 28.859 1.00 81.56 113 LEU A CA 1
ATOM 870 C C . LEU A 1 113 ? -6.926 -13.572 27.455 1.00 81.56 113 LEU A C 1
ATOM 872 O O . LEU A 1 113 ? -5.802 -13.865 27.049 1.00 81.56 113 LEU A O 1
ATOM 876 N N . SER A 1 114 ? -7.813 -12.926 26.698 1.00 76.94 114 SER A N 1
ATOM 877 C CA . SER A 1 114 ? -7.593 -12.620 25.275 1.00 76.94 114 SER A CA 1
ATOM 878 C C . SER A 1 114 ? -7.151 -11.176 25.037 1.00 76.94 114 SER A C 1
ATOM 880 O O . SER A 1 114 ? -6.802 -10.830 23.913 1.00 76.94 114 SER A O 1
ATOM 882 N N . GLY A 1 115 ? -7.184 -10.325 26.071 1.00 70.50 115 GLY A N 1
ATOM 883 C CA . GLY A 1 115 ? -6.947 -8.883 25.951 1.00 70.50 115 GLY A CA 1
ATOM 884 C C . GLY A 1 115 ? -8.116 -8.106 25.330 1.00 70.50 115 GLY A C 1
ATOM 885 O O . GLY A 1 115 ? -7.946 -6.952 24.946 1.00 70.50 115 GLY A O 1
ATOM 886 N N . GLY A 1 116 ? -9.297 -8.723 25.223 1.00 72.31 116 GLY A N 1
ATOM 887 C CA . GLY A 1 116 ? -10.484 -8.136 24.600 1.00 72.31 116 GLY A CA 1
ATOM 888 C C . GLY A 1 116 ? -10.455 -8.132 23.065 1.00 72.31 116 GLY A C 1
ATOM 889 O O . GLY A 1 116 ? -9.549 -8.648 22.420 1.00 72.31 116 GLY A O 1
ATOM 890 N N . LEU A 1 117 ? -11.504 -7.569 22.461 1.00 61.69 117 LEU A N 1
ATOM 891 C CA . LEU A 1 117 ? -11.671 -7.470 20.998 1.00 61.69 117 LEU A CA 1
ATOM 892 C C . LEU A 1 117 ? -11.188 -6.121 20.435 1.00 61.69 117 LEU A C 1
ATOM 894 O O . LEU A 1 117 ? -11.456 -5.788 19.277 1.00 61.69 117 LEU A O 1
ATOM 898 N N . GLU A 1 118 ? -10.532 -5.314 21.264 1.00 58.97 118 GLU A N 1
ATOM 899 C CA . GLU A 1 118 ? -10.131 -3.956 20.927 1.00 58.97 118 GLU A CA 1
ATOM 900 C C . GLU A 1 118 ? -8.878 -3.977 20.030 1.00 58.97 118 GLU A C 1
ATOM 902 O O . GLU A 1 118 ? -7.854 -4.555 20.382 1.00 58.97 118 GLU A O 1
ATOM 907 N N . GLY A 1 119 ? -8.958 -3.361 18.841 1.00 57.16 119 GLY A N 1
ATOM 908 C CA . GLY A 1 119 ? -7.778 -3.060 18.011 1.00 57.16 119 GLY A CA 1
ATOM 909 C C . GLY A 1 119 ? -7.607 -3.821 16.688 1.00 57.16 119 GLY A C 1
ATOM 910 O O . GLY A 1 119 ? -6.661 -3.535 15.957 1.00 57.16 119 GLY A O 1
ATOM 911 N N . GLY A 1 120 ? -8.503 -4.740 16.316 1.00 59.25 120 GLY A N 1
ATOM 912 C CA . GLY A 1 120 ? -8.327 -5.532 15.083 1.00 59.25 120 GLY A CA 1
ATOM 913 C C . GLY A 1 120 ? -8.989 -4.972 13.815 1.00 59.25 120 GLY A C 1
ATOM 914 O O . GLY A 1 120 ? -8.511 -5.215 12.707 1.00 59.25 120 GLY A O 1
ATOM 915 N N . ALA A 1 121 ? -10.109 -4.257 13.956 1.00 61.78 121 ALA A N 1
ATOM 916 C CA . ALA A 1 121 ? -11.003 -3.944 12.834 1.00 61.78 121 ALA A CA 1
ATOM 917 C C . ALA A 1 121 ? -10.965 -2.486 12.362 1.00 61.78 121 ALA A C 1
ATOM 919 O O . ALA A 1 121 ? -11.490 -2.204 11.284 1.00 61.78 121 ALA A O 1
ATOM 920 N N . ASP A 1 122 ? -10.324 -1.589 13.118 1.00 75.00 122 ASP A N 1
ATOM 921 C CA . ASP A 1 122 ? -10.347 -0.147 12.858 1.00 75.00 122 ASP A CA 1
ATOM 922 C C . ASP A 1 122 ? -8.994 0.425 12.415 1.00 75.00 122 ASP A C 1
ATOM 924 O O . ASP A 1 122 ? -7.952 -0.069 12.856 1.00 75.00 122 ASP A O 1
ATOM 928 N N . PRO A 1 123 ? -8.973 1.479 11.568 1.00 77.25 123 PRO A N 1
ATOM 929 C CA . PRO A 1 123 ? -7.728 2.023 11.039 1.00 77.25 123 PRO A CA 1
ATOM 930 C C . PRO A 1 123 ? -6.823 2.576 12.130 1.00 77.25 123 PRO A C 1
ATOM 932 O O . PRO A 1 123 ? -7.338 3.187 13.063 1.00 77.25 123 PRO A O 1
ATOM 935 N N . PRO A 1 124 ? -5.485 2.560 11.960 1.00 79.00 124 PRO A N 1
ATOM 936 C CA . PRO A 1 124 ? -4.568 3.248 12.871 1.00 79.00 124 PRO A CA 1
ATOM 937 C C . PRO A 1 124 ? -4.916 4.730 13.086 1.00 79.00 124 PRO A C 1
ATOM 939 O O . PRO A 1 124 ? -4.614 5.312 14.125 1.00 79.00 124 PRO A O 1
ATOM 942 N N . ALA A 1 125 ? -5.556 5.376 12.106 1.00 79.25 125 ALA A N 1
ATOM 943 C CA . ALA A 1 125 ? -6.089 6.729 12.260 1.00 79.25 125 ALA A CA 1
ATOM 944 C C . ALA A 1 125 ? -7.280 6.790 13.235 1.00 79.25 125 ALA A C 1
ATOM 946 O O . ALA A 1 125 ? -7.301 7.657 14.105 1.00 79.25 125 ALA A O 1
ATOM 947 N N . PHE A 1 126 ? -8.231 5.860 13.121 1.00 83.94 126 PHE A N 1
ATOM 948 C CA . PHE A 1 126 ? -9.385 5.766 14.016 1.00 83.94 126 PHE A CA 1
ATOM 949 C C . PHE A 1 126 ? -8.956 5.396 15.435 1.00 83.94 126 PHE A C 1
ATOM 951 O O . PHE A 1 126 ? -9.342 6.077 16.374 1.00 83.94 126 PHE A O 1
ATOM 958 N N . GLN A 1 127 ? -8.074 4.405 15.588 1.00 82.69 127 GLN A N 1
ATOM 959 C CA . GLN A 1 127 ? -7.553 3.995 16.894 1.00 82.69 127 GLN A CA 1
ATOM 960 C C . GLN A 1 127 ? -6.841 5.149 17.615 1.00 82.69 127 GLN A C 1
ATOM 962 O O . GLN A 1 127 ? -7.045 5.361 18.807 1.00 82.69 127 GLN A O 1
ATOM 967 N N . ARG A 1 128 ? -6.036 5.946 16.892 1.00 84.31 128 ARG A N 1
ATOM 968 C CA . ARG A 1 128 ? -5.396 7.145 17.462 1.00 84.31 128 ARG A CA 1
ATOM 969 C C . ARG A 1 128 ? -6.415 8.197 17.889 1.00 84.31 128 ARG A C 1
ATOM 971 O O . ARG A 1 128 ? -6.251 8.771 18.961 1.00 84.31 128 A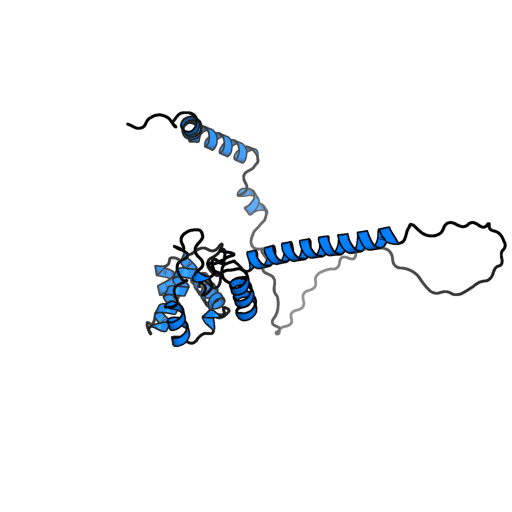RG A O 1
ATOM 978 N N . ALA A 1 129 ? -7.439 8.444 17.076 1.00 85.75 129 ALA A N 1
ATOM 979 C CA . ALA A 1 129 ? -8.491 9.398 17.407 1.00 85.75 129 ALA A CA 1
ATOM 980 C C . ALA A 1 129 ? -9.316 8.937 18.621 1.00 85.75 129 ALA A C 1
ATOM 982 O O . ALA A 1 129 ? -9.588 9.737 19.515 1.00 85.75 129 ALA A O 1
ATOM 983 N N . GLU A 1 130 ? -9.657 7.651 18.693 1.00 85.62 130 GLU A N 1
ATOM 984 C CA . GLU A 1 130 ? -10.426 7.091 19.805 1.00 85.62 130 GLU A CA 1
ATOM 985 C C . GLU A 1 130 ? -9.616 7.095 21.102 1.00 85.62 130 GLU A C 1
ATOM 987 O O . GLU A 1 130 ? -10.094 7.574 22.129 1.00 85.62 130 GLU A O 1
ATOM 992 N N . LYS A 1 131 ? -8.337 6.706 21.043 1.00 86.19 131 LYS A N 1
ATOM 993 C CA . LYS A 1 131 ? -7.423 6.825 22.185 1.00 86.19 131 LYS A CA 1
ATOM 994 C C . LYS A 1 131 ? -7.311 8.268 22.677 1.00 86.19 131 LYS A C 1
ATOM 996 O O . LYS A 1 131 ? -7.386 8.508 23.875 1.00 86.19 131 LYS A O 1
ATOM 1001 N N . GLN A 1 132 ? -7.182 9.239 21.771 1.00 90.44 132 GLN A N 1
ATOM 1002 C CA . GLN A 1 132 ? -7.154 10.657 22.145 1.00 90.44 132 GLN A CA 1
ATOM 1003 C C . GLN A 1 132 ? -8.452 11.102 22.827 1.00 90.44 132 GLN A C 1
ATOM 1005 O O . GLN A 1 132 ? -8.395 11.846 23.806 1.00 90.44 132 GLN A O 1
ATOM 1010 N N . ARG A 1 133 ? -9.616 10.639 22.348 1.00 90.31 133 ARG A N 1
ATOM 1011 C CA . ARG A 1 133 ? -10.909 10.910 22.993 1.00 90.31 133 ARG A CA 1
ATOM 1012 C C . ARG A 1 133 ? -10.980 10.309 24.396 1.00 90.31 133 ARG A C 1
ATOM 1014 O O . ARG A 1 133 ? -11.401 11.005 25.318 1.00 90.31 133 ARG A O 1
ATOM 1021 N N . LEU A 1 134 ? -10.553 9.058 24.568 1.00 87.56 134 LEU A N 1
ATOM 1022 C CA . LEU A 1 134 ? -10.536 8.374 25.864 1.00 87.56 134 LEU A CA 1
ATOM 1023 C C . LEU A 1 134 ? -9.559 9.031 26.846 1.00 87.56 134 LEU A C 1
ATOM 1025 O O . LEU A 1 134 ? -9.942 9.312 27.980 1.00 87.56 134 LEU A O 1
ATOM 1029 N N . ASP A 1 135 ? -8.342 9.356 26.407 1.00 90.94 135 ASP A N 1
ATOM 1030 C CA . ASP A 1 135 ? -7.334 10.042 27.223 1.00 90.94 135 ASP A CA 1
ATOM 1031 C C . ASP A 1 135 ? -7.813 11.442 27.642 1.00 90.94 135 ASP A C 1
ATOM 1033 O O . ASP A 1 135 ? -7.628 11.848 28.791 1.00 90.94 135 ASP A O 1
ATOM 1037 N N . ALA A 1 136 ? -8.478 12.177 26.743 1.00 91.00 136 ALA A N 1
ATOM 1038 C CA . ALA A 1 136 ? -9.081 13.471 27.058 1.00 91.00 136 ALA A CA 1
ATOM 1039 C C . ALA A 1 136 ? -10.230 13.337 28.069 1.00 91.00 136 ALA A C 1
ATOM 1041 O O . ALA A 1 136 ? -10.301 14.113 29.020 1.00 91.00 136 ALA A O 1
ATOM 1042 N N . ALA A 1 137 ? -11.098 12.333 27.910 1.00 90.88 137 ALA A N 1
ATOM 1043 C CA . ALA A 1 137 ? -12.177 12.058 28.856 1.00 90.88 137 ALA A CA 1
ATOM 1044 C C . ALA A 1 137 ? -11.640 11.635 30.232 1.00 90.88 137 ALA A C 1
ATOM 1046 O O . ALA A 1 137 ? -12.176 12.054 31.258 1.00 90.88 137 ALA A O 1
ATOM 1047 N N . LYS A 1 138 ? -10.566 10.838 30.267 1.00 88.75 138 LYS A N 1
ATOM 1048 C CA . LYS A 1 138 ? -9.894 10.439 31.505 1.00 88.75 138 LYS A CA 1
ATOM 1049 C C . LYS A 1 138 ? -9.289 11.649 32.209 1.00 88.75 138 LYS A C 1
ATOM 1051 O O . LYS A 1 138 ? -9.585 11.860 33.379 1.00 88.75 138 LYS A O 1
ATOM 1056 N N . ARG A 1 139 ? -8.542 12.490 31.486 1.00 89.06 139 ARG A N 1
ATOM 1057 C CA . ARG A 1 139 ? -7.980 13.737 32.029 1.00 89.06 139 ARG A CA 1
ATOM 1058 C C . ARG A 1 139 ? -9.052 14.701 32.523 1.00 89.06 139 ARG A C 1
ATOM 1060 O O . ARG A 1 139 ? -8.856 15.325 33.553 1.00 89.06 139 ARG A O 1
ATOM 1067 N N . ALA A 1 140 ? -10.186 14.809 31.831 1.00 88.00 140 ALA A N 1
ATOM 1068 C CA . ALA A 1 140 ? -11.300 15.641 32.282 1.00 88.00 140 ALA A CA 1
ATOM 1069 C C . ALA A 1 140 ? -11.908 15.127 33.598 1.00 88.00 140 ALA A C 1
ATOM 1071 O O . ALA A 1 140 ? -12.251 15.921 34.469 1.00 88.00 140 ALA A O 1
ATOM 1072 N N . LYS A 1 141 ? -12.006 13.803 33.770 1.00 83.69 141 LYS A N 1
ATOM 1073 C CA . LYS A 1 141 ? -12.453 13.192 35.031 1.00 83.69 141 LYS A CA 1
ATOM 1074 C C . LYS A 1 141 ? -11.423 13.353 36.151 1.00 83.69 141 LYS A C 1
ATOM 1076 O O . LYS A 1 141 ? -11.815 13.648 37.270 1.00 83.69 141 LYS A O 1
ATOM 1081 N N . GLU A 1 142 ? -10.137 13.174 35.856 1.00 80.00 142 GLU A N 1
ATOM 1082 C CA . GLU A 1 142 ? -9.041 13.381 36.817 1.00 80.00 142 GLU A CA 1
ATOM 1083 C C . GLU A 1 142 ? -8.989 14.849 37.277 1.00 80.00 142 GLU A C 1
ATOM 1085 O O . GLU A 1 142 ? -8.965 15.109 38.474 1.00 80.00 142 GLU A O 1
ATOM 1090 N N . ALA A 1 143 ? -9.119 15.807 36.353 1.00 79.44 143 ALA A N 1
ATOM 1091 C CA . ALA A 1 143 ? -9.194 17.232 36.680 1.00 79.44 143 ALA A CA 1
ATOM 1092 C C . ALA A 1 143 ? -10.426 17.586 37.533 1.00 79.44 143 ALA A C 1
ATOM 1094 O O . ALA A 1 143 ? -10.312 18.370 38.468 1.00 79.44 143 ALA A O 1
ATOM 1095 N N . ALA A 1 144 ? -11.587 16.978 37.262 1.00 75.25 144 ALA A N 1
ATOM 1096 C CA . ALA A 1 144 ? -12.787 17.173 38.079 1.00 75.25 144 ALA A CA 1
ATOM 1097 C C . ALA A 1 144 ? -12.642 16.598 39.503 1.00 75.25 144 ALA A C 1
ATOM 1099 O O . ALA A 1 144 ? -13.247 17.110 40.443 1.00 75.25 144 ALA A O 1
ATOM 1100 N N . VAL A 1 145 ? -11.839 15.541 39.680 1.00 74.81 145 VAL A N 1
ATOM 1101 C CA . VAL A 1 145 ? -11.506 14.992 41.004 1.00 74.81 145 VAL A CA 1
ATOM 1102 C C . VAL A 1 145 ? -10.539 15.916 41.748 1.00 74.81 145 VAL A C 1
ATOM 1104 O O . VAL A 1 145 ? -10.758 16.184 42.927 1.00 74.81 145 VAL A O 1
ATOM 1107 N N . ASP A 1 146 ? -9.521 16.453 41.072 1.00 63.53 146 ASP A N 1
ATOM 1108 C CA . ASP A 1 146 ? -8.581 17.414 41.665 1.00 63.53 146 ASP A CA 1
ATOM 1109 C C . ASP A 1 146 ? -9.275 18.731 42.068 1.00 63.53 146 ASP A C 1
ATOM 1111 O 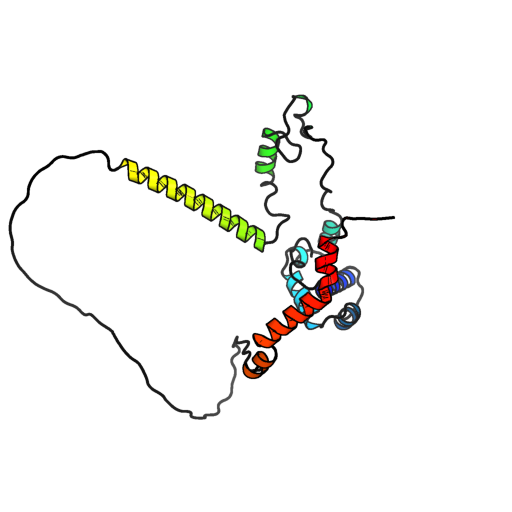O . ASP A 1 146 ? -8.996 19.284 43.135 1.00 63.53 146 ASP A O 1
ATOM 1115 N N . GLU A 1 147 ? -10.231 19.205 41.263 1.00 61.97 147 GLU A N 1
ATOM 1116 C CA . GLU A 1 147 ? -11.066 20.376 41.564 1.00 61.97 147 GLU A CA 1
ATOM 1117 C C . GLU A 1 147 ? -11.961 20.130 42.793 1.00 61.97 147 GLU A C 1
ATOM 1119 O O . GLU A 1 147 ? -11.988 20.949 43.714 1.00 61.97 147 GLU A O 1
ATOM 1124 N N . ALA A 1 148 ? -12.573 18.944 42.902 1.00 63.19 148 ALA A N 1
ATOM 1125 C CA . ALA A 1 148 ? -13.346 18.545 44.082 1.00 63.19 148 ALA A CA 1
ATOM 1126 C C . ALA A 1 148 ? -12.491 18.407 45.364 1.00 63.19 148 ALA A C 1
ATOM 1128 O O . ALA A 1 148 ? -12.979 18.655 46.468 1.00 63.19 148 ALA A O 1
ATOM 1129 N N . ILE A 1 149 ? -11.210 18.036 45.246 1.00 62.56 149 ILE A N 1
ATOM 1130 C CA . ILE A 1 149 ? -10.272 17.941 46.382 1.00 62.56 149 ILE A CA 1
ATOM 1131 C C . ILE A 1 149 ? -9.825 19.335 46.866 1.00 62.56 149 ILE A C 1
ATOM 1133 O O . ILE A 1 149 ? -9.571 19.526 48.061 1.00 62.56 149 ILE A O 1
ATOM 1137 N N . CYS A 1 150 ? -9.757 20.325 45.971 1.00 57.41 150 CYS A N 1
ATOM 1138 C CA . CYS A 1 150 ? -9.389 21.701 46.313 1.00 57.41 150 CYS A CA 1
ATOM 1139 C C . CYS A 1 150 ? -10.526 22.463 47.018 1.00 57.41 150 CYS A C 1
ATOM 1141 O O . CYS A 1 150 ? -10.258 23.270 47.909 1.00 57.41 150 CYS A O 1
ATOM 1143 N N . GLU A 1 151 ? -11.790 22.182 46.687 1.00 57.31 151 GLU A N 1
ATOM 1144 C CA . GLU A 1 151 ? -12.949 22.811 47.343 1.00 57.31 151 GLU A CA 1
ATOM 1145 C C . GLU A 1 151 ? -13.112 22.403 48.820 1.00 57.31 151 GLU A C 1
ATOM 1147 O O . GLU A 1 151 ? -13.601 23.197 49.626 1.00 57.31 151 GLU A O 1
ATOM 1152 N N . LEU A 1 152 ? -12.622 21.222 49.218 1.00 50.41 152 LEU A N 1
ATOM 1153 C CA . LEU A 1 152 ? -12.687 20.736 50.605 1.00 50.41 152 LEU A CA 1
ATOM 1154 C C . LEU A 1 152 ? -11.658 21.374 51.560 1.00 50.41 152 LEU A C 1
ATOM 1156 O O . LEU A 1 152 ? -11.757 21.170 52.767 1.00 50.41 152 LEU A O 1
ATOM 1160 N N . HIS A 1 153 ? -10.698 22.166 51.067 1.00 54.69 153 HIS A N 1
ATOM 1161 C CA . HIS A 1 153 ? -9.693 22.836 51.911 1.00 54.69 153 HIS A CA 1
ATOM 1162 C C . HIS A 1 153 ? -10.016 24.302 52.256 1.00 54.69 153 HIS A C 1
ATOM 1164 O O . HIS A 1 153 ? -9.223 24.948 52.938 1.00 54.69 153 HIS A O 1
ATOM 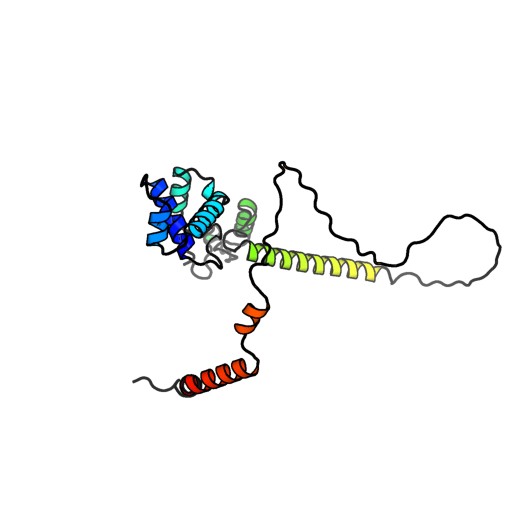1170 N N . ASN A 1 154 ? -11.173 24.833 51.841 1.00 53.31 154 ASN A N 1
ATOM 1171 C CA . ASN A 1 154 ? -11.538 26.242 52.062 1.00 53.31 154 ASN A CA 1
ATOM 1172 C C . ASN A 1 154 ? -12.559 26.485 53.191 1.00 53.31 154 ASN A C 1
ATOM 1174 O O . ASN A 1 154 ? -13.054 27.605 53.309 1.00 53.31 154 ASN A O 1
ATOM 1178 N N . SER A 1 155 ? -12.897 25.488 54.020 1.00 49.19 155 SER A N 1
ATOM 1179 C CA . SER A 1 155 ? -13.953 25.650 55.037 1.00 49.19 155 SER A CA 1
ATOM 1180 C C . SER A 1 155 ? -13.526 25.631 56.504 1.00 49.19 155 SER A C 1
ATOM 1182 O O . SER A 1 155 ? -14.406 25.809 57.336 1.00 49.19 155 SER A O 1
ATOM 1184 N N . ASP A 1 156 ? -12.245 25.496 56.860 1.00 46.56 156 ASP A N 1
ATOM 1185 C CA . ASP A 1 156 ? -11.847 25.540 58.276 1.00 46.56 156 ASP A CA 1
ATOM 1186 C C . ASP A 1 156 ? -10.713 26.538 58.549 1.00 46.56 156 ASP A C 1
ATOM 1188 O O . ASP A 1 156 ? -9.539 26.261 58.308 1.00 46.56 156 ASP A O 1
ATOM 1192 N N . PHE A 1 157 ? -11.123 27.681 59.116 1.00 36.69 157 PHE A N 1
ATOM 1193 C CA . PHE A 1 157 ? -10.481 28.462 60.190 1.00 36.69 157 PHE A CA 1
ATOM 1194 C C . PHE A 1 157 ? -10.406 29.974 59.896 1.00 36.69 157 PHE A C 1
ATOM 1196 O O . PHE A 1 157 ? -9.383 30.513 59.478 1.00 36.69 157 PHE A O 1
ATOM 1203 N N . GLU A 1 158 ? -11.502 30.680 60.186 1.00 50.78 158 GLU A N 1
ATOM 1204 C CA . GLU A 1 158 ? -11.434 32.082 60.606 1.00 50.78 158 GLU A CA 1
ATOM 1205 C C . GLU A 1 158 ? -10.942 32.124 62.061 1.00 50.78 158 GLU A C 1
ATOM 1207 O O . GLU A 1 158 ? -11.617 31.600 62.944 1.00 50.78 158 GLU A O 1
ATOM 1212 N N . ASP A 1 159 ? -9.809 32.783 62.318 1.00 34.78 159 ASP A N 1
ATOM 1213 C CA . ASP A 1 159 ? -9.727 33.699 63.460 1.00 34.78 159 ASP A CA 1
ATOM 1214 C C . ASP A 1 159 ? -8.600 34.737 63.280 1.00 34.78 159 ASP A C 1
ATOM 1216 O O . ASP A 1 159 ? -7.405 34.444 63.296 1.00 34.78 159 ASP A O 1
ATOM 1220 N N . ASN A 1 160 ? -9.048 35.970 63.041 1.00 40.81 160 ASN A N 1
ATOM 1221 C CA . ASN A 1 160 ? -8.544 37.259 63.527 1.00 40.81 160 ASN A CA 1
ATOM 1222 C C . ASN A 1 160 ? -7.152 37.320 64.211 1.00 40.81 160 ASN A C 1
ATOM 1224 O O . ASN A 1 160 ? -6.927 36.668 65.225 1.00 40.81 160 ASN A O 1
ATOM 1228 N N . ILE A 1 161 ? -6.295 38.265 63.778 1.00 34.06 161 ILE A N 1
ATOM 1229 C CA . ILE A 1 161 ? -5.769 39.397 64.593 1.00 34.06 161 ILE A CA 1
ATOM 1230 C C . ILE A 1 161 ? -4.711 40.220 63.808 1.00 34.06 161 ILE A C 1
ATOM 1232 O O . ILE A 1 161 ? -3.635 39.750 63.457 1.00 34.06 161 ILE A O 1
ATOM 1236 N N . MET A 1 162 ? -5.065 41.490 63.571 1.00 38.03 162 MET A N 1
ATOM 1237 C CA . MET A 1 162 ? -4.281 42.746 63.576 1.00 38.03 162 MET A CA 1
ATOM 1238 C C . MET A 1 162 ? -2.743 42.750 63.321 1.00 38.03 162 MET A C 1
ATOM 1240 O O . MET A 1 162 ? -1.945 42.228 64.093 1.00 38.03 162 MET A O 1
ATOM 1244 N N . SER A 1 163 ? -2.329 43.553 62.325 1.00 37.69 163 SER A N 1
ATOM 1245 C CA . SER A 1 163 ? -1.008 44.240 62.199 1.00 37.69 163 SER A CA 1
ATOM 1246 C C . SER A 1 163 ? -0.723 45.188 63.405 1.00 37.69 163 SER A C 1
ATOM 1248 O O . SER A 1 163 ? -1.679 45.393 64.153 1.00 37.69 163 SER A O 1
ATOM 1250 N N . PRO A 1 164 ? 0.449 45.874 63.624 1.00 43.22 164 PRO A N 1
ATOM 1251 C CA . PRO A 1 164 ? 1.499 46.306 62.660 1.00 43.22 164 PRO A CA 1
ATOM 1252 C C . PRO A 1 164 ? 2.983 46.432 63.164 1.00 43.22 164 PRO A C 1
ATOM 1254 O O . PRO A 1 164 ? 3.252 46.509 64.358 1.00 43.22 164 PRO A O 1
ATOM 1257 N N . GLY A 1 165 ? 3.953 46.665 62.250 1.00 26.86 165 GLY A N 1
ATOM 1258 C CA . GLY A 1 165 ? 5.072 47.604 62.526 1.00 26.86 165 GLY A CA 1
ATOM 1259 C C . GLY A 1 165 ? 6.530 47.294 62.094 1.00 26.86 165 GLY A C 1
ATOM 1260 O O . GLY A 1 165 ? 7.204 46.487 62.711 1.00 26.86 165 GLY A O 1
ATOM 1261 N N . LYS A 1 166 ? 7.039 48.165 61.194 1.00 29.31 166 LYS A N 1
ATOM 1262 C CA . LYS A 1 166 ? 8.362 48.867 61.154 1.00 29.31 166 LYS A CA 1
ATOM 1263 C C . LYS A 1 166 ? 9.656 48.231 60.560 1.00 29.31 166 LYS A C 1
ATOM 1265 O O . LYS A 1 166 ? 10.323 47.426 61.186 1.00 29.31 166 LYS A O 1
ATOM 1270 N N . LYS A 1 167 ? 10.047 48.818 59.405 1.00 29.08 167 LYS A N 1
ATOM 1271 C CA . LYS A 1 167 ? 11.350 49.373 58.913 1.00 29.08 167 LYS A CA 1
ATOM 1272 C C . LYS A 1 167 ? 12.705 48.799 59.393 1.00 29.08 167 LYS A C 1
ATOM 1274 O O . LYS A 1 167 ? 13.001 48.932 60.571 1.00 29.08 167 LYS A O 1
ATOM 1279 N N . SER A 1 168 ? 13.613 48.510 58.440 1.00 27.41 168 SER A N 1
ATOM 1280 C CA . SER A 1 168 ? 14.907 49.225 58.233 1.00 27.41 168 SER A CA 1
ATOM 1281 C C . SER A 1 168 ? 15.729 48.667 57.045 1.00 27.41 168 SER A C 1
ATOM 1283 O O . SER A 1 168 ? 15.435 47.598 56.528 1.00 27.41 168 SER A O 1
ATOM 1285 N N . GLU A 1 169 ? 16.715 49.451 56.601 1.00 27.16 169 GLU A N 1
ATOM 1286 C CA . GLU A 1 169 ? 17.437 49.477 55.313 1.00 27.16 169 GLU A CA 1
ATOM 1287 C C . GLU A 1 169 ? 18.608 48.472 55.149 1.00 27.16 169 GLU A C 1
ATOM 1289 O O . GLU A 1 169 ? 19.148 47.999 56.144 1.00 27.16 169 GLU A O 1
ATOM 1294 N N . GLY A 1 170 ? 19.103 48.275 53.904 1.00 28.36 170 GLY A N 1
ATOM 1295 C CA . GLY A 1 170 ? 20.547 48.032 53.659 1.00 28.36 170 GLY A CA 1
ATOM 1296 C C . GLY A 1 170 ? 21.024 47.022 52.583 1.00 28.36 170 GLY A C 1
ATOM 1297 O O . GLY A 1 170 ? 21.452 45.937 52.933 1.00 28.36 170 GLY A O 1
ATOM 1298 N N . LYS A 1 171 ? 21.065 47.447 51.304 1.00 34.91 171 LYS A N 1
ATOM 1299 C CA . LYS A 1 171 ? 22.095 47.250 50.231 1.00 34.91 171 LYS A CA 1
ATOM 1300 C C . LYS A 1 171 ? 22.822 45.896 49.927 1.00 34.91 171 LYS A C 1
ATOM 1302 O O . LYS A 1 171 ? 23.668 45.454 50.689 1.00 34.91 171 LYS A O 1
ATOM 1307 N N . SER A 1 172 ? 22.740 45.527 48.627 1.00 31.19 172 SER A N 1
ATOM 1308 C CA . SER A 1 172 ? 23.837 45.291 47.631 1.00 31.19 172 SER A CA 1
ATOM 1309 C C . SER A 1 172 ? 24.225 43.865 47.172 1.00 31.19 172 SER A C 1
ATOM 1311 O O . SER A 1 172 ? 24.909 43.142 47.885 1.00 31.19 172 SER A O 1
ATOM 1313 N N . SER A 1 173 ? 23.946 43.551 45.892 1.00 32.84 173 SER A N 1
ATOM 1314 C CA . SER A 1 173 ? 24.886 43.209 44.774 1.00 32.84 173 SER A CA 1
ATOM 1315 C C . SER A 1 173 ? 24.082 42.556 43.618 1.00 32.84 173 SER A C 1
ATOM 1317 O O . SER A 1 173 ? 23.316 41.636 43.866 1.00 32.84 173 SER A O 1
ATOM 1319 N N . THR A 1 174 ? 23.920 43.189 42.441 1.00 26.69 174 THR A N 1
ATOM 1320 C CA . THR A 1 174 ? 24.701 43.054 41.171 1.00 26.69 174 THR A CA 1
ATOM 1321 C C . THR A 1 174 ? 24.823 41.576 40.733 1.00 26.69 174 THR A C 1
ATOM 1323 O O . THR A 1 174 ? 25.306 40.784 41.527 1.00 26.69 174 THR A O 1
ATOM 1326 N N . ILE A 1 175 ? 24.416 41.108 39.534 1.00 31.38 175 ILE A N 1
ATOM 1327 C CA . ILE A 1 175 ? 24.883 41.513 38.188 1.00 31.38 175 ILE A CA 1
ATOM 1328 C C . ILE A 1 175 ? 23.866 41.167 37.055 1.00 31.38 175 ILE A C 1
ATOM 1330 O O . ILE A 1 175 ? 23.363 40.052 36.997 1.00 31.38 175 ILE A O 1
ATOM 1334 N N . ALA A 1 176 ? 23.676 42.146 36.153 1.00 29.28 176 ALA A N 1
ATOM 1335 C CA . ALA A 1 176 ? 23.399 42.130 34.696 1.00 29.28 176 ALA A CA 1
ATOM 1336 C C . ALA A 1 176 ? 22.149 41.462 34.062 1.00 29.28 176 ALA A C 1
ATOM 1338 O O . ALA A 1 176 ? 22.140 40.282 33.723 1.00 29.28 176 ALA A O 1
ATOM 1339 N N . SER A 1 177 ? 21.191 42.333 33.707 1.00 34.41 177 SER A N 1
ATOM 1340 C CA . SER A 1 177 ? 20.391 42.344 32.458 1.00 34.41 177 SER A CA 1
ATOM 1341 C C . SER A 1 177 ? 21.299 42.545 31.216 1.00 34.41 177 SER A C 1
ATOM 1343 O O . SER A 1 177 ? 22.475 42.848 31.379 1.00 34.41 177 SER A O 1
ATOM 1345 N N . SER A 1 178 ? 20.928 42.454 29.937 1.00 38.12 178 SER A N 1
ATOM 1346 C CA . SER A 1 178 ? 19.697 42.609 29.140 1.00 38.12 178 SER A CA 1
ATOM 1347 C C . SER A 1 178 ? 20.038 42.118 27.721 1.00 38.12 178 SER A C 1
ATOM 1349 O O . SER A 1 178 ? 21.203 42.263 27.365 1.00 38.12 178 SER A O 1
ATOM 1351 N N . GLN A 1 179 ? 19.073 41.760 26.859 1.00 30.34 179 GLN A N 1
ATOM 1352 C CA . GLN A 1 179 ? 19.134 42.128 25.426 1.00 30.34 179 GLN A CA 1
ATOM 1353 C C . GLN A 1 179 ? 17.723 42.348 24.844 1.00 30.34 179 GLN A C 1
ATOM 1355 O O . GLN A 1 179 ? 16.839 41.510 24.995 1.00 30.34 179 GLN A O 1
ATOM 1360 N N . ILE A 1 180 ? 17.545 43.500 24.188 1.00 33.59 180 ILE A N 1
ATOM 1361 C CA . ILE A 1 180 ? 16.462 43.865 23.265 1.00 33.59 180 ILE A CA 1
ATOM 1362 C C . ILE A 1 180 ? 17.134 44.424 21.995 1.00 33.59 180 ILE A C 1
ATOM 1364 O O . ILE A 1 180 ? 18.096 45.182 22.112 1.00 33.59 180 ILE A O 1
ATOM 1368 N N . ALA A 1 181 ? 16.512 44.110 20.852 1.00 28.88 181 ALA A N 1
ATOM 1369 C CA . ALA A 1 181 ? 16.439 44.837 19.573 1.00 28.88 181 ALA A CA 1
ATOM 1370 C C . ALA A 1 181 ? 17.522 44.693 18.480 1.00 28.88 181 ALA A C 1
ATOM 1372 O O . ALA A 1 181 ? 18.670 45.089 18.649 1.00 28.88 181 ALA A O 1
ATOM 1373 N N . ASN A 1 182 ? 16.965 44.301 17.320 1.00 31.39 182 ASN A N 1
ATOM 1374 C CA . ASN A 1 182 ? 17.128 44.778 15.936 1.00 31.39 182 ASN A CA 1
ATOM 1375 C C . ASN A 1 182 ? 18.458 44.479 15.222 1.00 31.39 182 ASN A C 1
ATOM 1377 O O . ASN A 1 182 ? 19.520 44.833 15.711 1.00 31.39 182 ASN A O 1
ATOM 1381 N N . ASP A 1 183 ? 18.486 43.696 14.142 1.00 28.38 183 ASP A N 1
ATOM 1382 C CA . ASP A 1 183 ? 17.894 43.826 12.789 1.00 28.38 183 ASP A CA 1
ATOM 1383 C C . ASP A 1 183 ? 18.900 44.411 11.775 1.00 28.38 183 ASP A C 1
ATOM 1385 O O . ASP A 1 183 ? 19.603 45.377 12.064 1.00 28.38 183 ASP A O 1
ATOM 1389 N N . PHE A 1 184 ? 18.904 43.782 10.595 1.00 31.69 184 PHE A N 1
ATOM 1390 C CA . PHE A 1 184 ? 19.504 44.162 9.309 1.00 31.69 184 PHE A CA 1
ATOM 1391 C C . PHE A 1 184 ? 21.040 44.230 9.147 1.00 31.69 184 PHE A C 1
ATOM 1393 O O . PHE A 1 184 ? 21.673 45.199 9.552 1.00 31.69 184 PHE A O 1
ATOM 1400 N N . VAL A 1 185 ? 21.602 43.287 8.367 1.00 30.28 185 VAL A N 1
ATOM 1401 C CA . VAL A 1 185 ? 22.569 43.594 7.289 1.00 30.28 185 VAL A CA 1
ATOM 1402 C C . VAL A 1 185 ? 22.471 42.594 6.124 1.00 30.28 185 VAL A C 1
ATOM 1404 O O . VAL A 1 185 ? 22.686 41.395 6.264 1.00 30.28 185 VAL A O 1
ATOM 1407 N N . ASP A 1 186 ? 22.150 43.171 4.973 1.00 35.50 186 ASP A N 1
ATOM 1408 C CA . ASP A 1 186 ? 22.455 42.796 3.588 1.00 35.50 186 ASP A CA 1
ATOM 1409 C C . ASP A 1 186 ? 23.918 42.329 3.408 1.00 35.50 186 ASP A C 1
ATOM 1411 O O . ASP A 1 186 ? 24.781 42.991 3.974 1.00 35.50 186 ASP A O 1
ATOM 1415 N N . PHE A 1 187 ? 24.241 41.287 2.617 1.00 31.19 187 PHE A N 1
ATOM 1416 C CA . PHE A 1 187 ? 25.540 41.213 1.907 1.00 31.19 187 PHE A CA 1
ATOM 1417 C C . PHE A 1 187 ? 25.633 40.134 0.802 1.00 31.19 187 PHE A C 1
ATOM 1419 O O . PHE A 1 187 ? 25.418 38.944 1.008 1.00 31.19 187 PHE A O 1
ATOM 1426 N N . LYS A 1 188 ? 26.042 40.656 -0.358 1.00 32.75 188 LYS A N 1
ATOM 1427 C CA . LYS A 1 188 ? 26.492 40.110 -1.648 1.00 32.75 188 LYS A CA 1
ATOM 1428 C C . LYS A 1 188 ? 27.137 38.715 -1.737 1.00 32.75 188 LYS A C 1
ATOM 1430 O O . LYS A 1 188 ? 28.098 38.403 -1.044 1.00 32.75 188 LYS A O 1
ATOM 1435 N N . ASP A 1 189 ? 26.674 38.017 -2.774 1.00 33.72 189 ASP A N 1
ATOM 1436 C CA . ASP A 1 189 ? 27.386 37.414 -3.917 1.00 33.72 189 ASP A CA 1
ATOM 1437 C C . ASP A 1 189 ? 28.933 37.393 -3.918 1.00 33.72 189 ASP A C 1
ATOM 1439 O O . ASP A 1 189 ? 29.584 38.441 -3.860 1.00 33.72 189 ASP A O 1
ATOM 1443 N N . SER A 1 190 ? 29.502 36.191 -4.087 1.00 30.69 190 SER A N 1
ATOM 1444 C CA . SER A 1 190 ? 30.818 35.964 -4.701 1.00 30.69 190 SER A CA 1
ATOM 1445 C C . SER A 1 190 ? 30.995 34.483 -5.069 1.00 30.69 190 SER A C 1
ATOM 1447 O O . SER A 1 190 ? 31.002 33.614 -4.196 1.00 30.69 190 SER A O 1
ATOM 1449 N N . GLU A 1 191 ? 31.199 34.213 -6.359 1.00 37.16 191 GLU A N 1
ATOM 1450 C CA . GLU A 1 191 ? 31.666 32.932 -6.904 1.00 37.16 191 GLU A CA 1
ATOM 1451 C C . GLU A 1 191 ? 33.020 32.516 -6.304 1.00 37.16 191 GLU A C 1
ATOM 1453 O O . GLU A 1 191 ? 33.939 33.334 -6.262 1.00 37.16 191 GLU A O 1
ATOM 1458 N N . VAL A 1 192 ? 33.168 31.233 -5.945 1.00 33.44 192 VAL A N 1
ATOM 1459 C CA . VAL A 1 192 ? 34.423 30.461 -6.040 1.00 33.44 192 VAL A CA 1
ATOM 1460 C C . VAL A 1 192 ? 34.080 28.981 -6.262 1.00 33.44 192 VAL A C 1
ATOM 1462 O O . VAL A 1 192 ? 33.399 28.352 -5.456 1.00 33.44 192 VAL A O 1
ATOM 1465 N N . GLU A 1 193 ? 34.601 28.449 -7.365 1.00 39.19 193 GLU A N 1
ATOM 1466 C CA . GLU A 1 193 ? 34.695 27.033 -7.733 1.00 39.19 193 GLU A CA 1
ATOM 1467 C C . GLU A 1 193 ? 35.429 26.179 -6.679 1.00 39.19 193 GLU A C 1
ATOM 1469 O O . GLU A 1 193 ? 36.447 26.596 -6.122 1.00 39.19 193 GLU A O 1
ATOM 1474 N N . GLY A 1 194 ? 34.977 24.936 -6.482 1.00 30.89 194 GLY A N 1
ATOM 1475 C CA . GLY A 1 194 ? 35.708 23.927 -5.712 1.00 30.89 194 GLY A CA 1
ATOM 1476 C C . GLY A 1 194 ? 34.928 22.626 -5.517 1.00 30.89 194 GLY A C 1
ATOM 1477 O O . GLY A 1 194 ? 34.053 22.536 -4.661 1.00 30.89 194 GLY A O 1
ATOM 1478 N N . GLU A 1 195 ? 35.268 21.608 -6.305 1.00 35.47 195 GLU A N 1
ATOM 1479 C CA . GLU A 1 195 ? 34.751 20.240 -6.221 1.00 35.47 195 GLU A CA 1
ATOM 1480 C C . GLU A 1 195 ? 34.961 19.589 -4.835 1.00 35.47 195 GLU A C 1
ATOM 1482 O O . GLU A 1 195 ? 36.065 19.601 -4.291 1.00 35.47 195 GLU A O 1
ATOM 1487 N N . ASN A 1 196 ? 33.919 18.920 -4.317 1.00 33.44 196 ASN A N 1
ATOM 1488 C CA . ASN A 1 196 ? 33.870 17.464 -4.064 1.00 33.44 196 ASN A CA 1
ATOM 1489 C C . ASN A 1 196 ? 33.012 17.088 -2.828 1.00 33.44 196 ASN A C 1
ATOM 1491 O O . ASN A 1 196 ? 33.390 17.324 -1.683 1.00 33.44 196 ASN A O 1
ATOM 1495 N N . GLY A 1 197 ? 31.895 16.399 -3.091 1.00 40.03 197 GLY A N 1
ATOM 1496 C CA . GLY A 1 197 ? 31.374 15.279 -2.297 1.00 40.03 197 GLY A CA 1
ATOM 1497 C C . GLY A 1 197 ? 30.849 15.514 -0.873 1.00 40.03 197 GLY A C 1
ATOM 1498 O O . GLY A 1 197 ? 31.564 15.277 0.098 1.00 40.03 197 GLY A O 1
ATOM 1499 N N . LYS A 1 198 ? 29.531 15.725 -0.730 1.00 36.69 198 LYS A N 1
ATOM 1500 C CA . LYS A 1 198 ? 28.759 15.154 0.392 1.00 36.69 198 LYS A CA 1
ATOM 1501 C C . LYS A 1 198 ? 27.261 15.095 0.074 1.00 36.69 198 LYS A C 1
ATOM 1503 O O . LYS A 1 198 ? 26.633 16.086 -0.263 1.00 36.69 198 LYS A O 1
ATOM 1508 N N . THR A 1 199 ? 26.719 13.895 0.217 1.00 49.44 199 THR A N 1
ATOM 1509 C CA . THR A 1 199 ? 25.301 13.539 0.255 1.00 49.44 199 THR A CA 1
ATOM 1510 C C . THR A 1 199 ? 24.522 14.325 1.315 1.00 49.44 199 THR A C 1
ATOM 1512 O O . THR A 1 199 ? 24.974 14.384 2.461 1.00 49.44 199 THR A O 1
ATOM 1515 N N . GLY A 1 200 ? 23.319 14.788 0.964 1.00 52.22 200 GLY A N 1
ATOM 1516 C CA . GLY A 1 200 ? 22.269 15.172 1.914 1.00 52.22 200 GLY A CA 1
ATOM 1517 C C . GLY A 1 200 ? 21.634 16.528 1.612 1.00 52.22 200 GLY A C 1
ATOM 1518 O O . GLY A 1 200 ? 22.210 17.552 1.953 1.00 52.22 200 GLY A O 1
ATOM 1519 N N . SER A 1 201 ? 20.435 16.525 1.025 1.00 43.78 201 SER A N 1
ATOM 1520 C CA . SER A 1 201 ? 19.490 17.642 1.136 1.00 43.78 201 SER A CA 1
ATOM 1521 C C . SER A 1 201 ? 18.084 17.166 0.779 1.00 43.78 201 SER A C 1
ATOM 1523 O O . SER A 1 201 ? 17.740 17.041 -0.393 1.00 43.78 201 SER A O 1
ATOM 1525 N N . ASP A 1 202 ? 17.285 16.903 1.809 1.00 57.72 202 ASP A N 1
ATOM 1526 C CA . ASP A 1 202 ? 15.832 17.036 1.753 1.00 57.72 202 ASP A CA 1
ATOM 1527 C C . ASP A 1 202 ? 15.476 18.473 1.349 1.00 57.72 202 ASP A C 1
ATOM 1529 O O . ASP A 1 202 ? 15.824 19.412 2.062 1.00 57.72 202 ASP A O 1
ATOM 1533 N N . ALA A 1 203 ? 14.776 18.626 0.227 1.00 55.72 203 ALA A N 1
ATOM 1534 C CA . ALA A 1 203 ? 13.791 19.677 -0.019 1.00 55.72 203 ALA A CA 1
ATOM 1535 C C . ALA A 1 203 ? 13.078 19.345 -1.337 1.00 55.72 203 ALA A C 1
ATOM 1537 O O . ALA A 1 203 ? 13.623 19.563 -2.416 1.00 55.72 203 ALA A O 1
ATOM 1538 N N . GLU A 1 204 ? 11.855 18.822 -1.254 1.00 60.78 204 GLU A N 1
ATOM 1539 C CA . GLU A 1 204 ? 10.885 18.886 -2.354 1.00 60.78 204 GLU A CA 1
ATOM 1540 C C . GLU A 1 204 ? 10.550 20.369 -2.573 1.00 60.78 204 GLU A C 1
ATOM 1542 O O . GLU A 1 204 ? 9.598 20.910 -2.008 1.00 60.78 204 GLU A O 1
ATOM 1547 N N . ASN A 1 205 ? 11.418 21.066 -3.300 1.00 57.97 205 ASN A N 1
ATOM 1548 C CA . ASN A 1 205 ? 11.219 22.453 -3.666 1.00 57.97 205 ASN A CA 1
ATOM 1549 C C . ASN A 1 205 ? 10.208 22.477 -4.814 1.00 57.97 205 ASN A C 1
ATOM 1551 O O . ASN A 1 205 ? 10.558 22.181 -5.951 1.00 57.97 205 ASN A O 1
ATOM 1555 N N . LEU A 1 206 ? 8.953 22.823 -4.522 1.00 64.12 206 LEU A N 1
ATOM 1556 C CA . LEU A 1 206 ? 7.909 23.041 -5.532 1.00 64.12 206 LEU A CA 1
ATOM 1557 C C . LEU A 1 206 ? 8.123 24.366 -6.290 1.00 64.12 206 LEU A C 1
ATOM 1559 O O . LEU A 1 206 ? 7.167 25.041 -6.646 1.00 64.12 206 LEU A O 1
ATOM 1563 N N . SER A 1 207 ? 9.378 24.743 -6.542 1.00 63.03 207 SER A N 1
ATOM 1564 C CA . SER A 1 207 ? 9.751 25.911 -7.347 1.00 63.03 207 SER A CA 1
ATOM 1565 C C . SER A 1 207 ? 9.365 25.779 -8.818 1.00 63.03 207 SER A C 1
ATOM 1567 O O . SER A 1 207 ? 9.473 26.740 -9.573 1.00 63.03 207 SER A O 1
ATOM 1569 N N . ASP A 1 208 ? 8.963 24.578 -9.225 1.00 71.12 208 ASP A N 1
ATOM 1570 C CA . ASP A 1 208 ? 8.651 24.234 -10.606 1.00 71.12 208 ASP A CA 1
ATOM 1571 C C . ASP A 1 208 ? 7.213 24.630 -10.980 1.00 71.12 208 ASP A C 1
ATOM 1573 O O . ASP A 1 208 ? 6.852 24.552 -12.153 1.00 71.12 208 ASP A O 1
ATOM 1577 N N . ILE A 1 209 ? 6.395 25.035 -9.997 1.00 69.94 209 ILE A N 1
ATOM 1578 C CA . ILE A 1 209 ? 5.037 25.533 -10.211 1.00 69.94 209 ILE A CA 1
ATOM 1579 C C . ILE A 1 209 ? 4.975 27.012 -9.822 1.00 69.94 209 ILE A C 1
ATOM 1581 O O . ILE A 1 209 ? 5.319 27.391 -8.705 1.00 69.94 209 ILE A O 1
ATOM 1585 N N . ASP A 1 210 ? 4.578 27.857 -10.770 1.00 71.81 210 ASP A N 1
ATOM 1586 C CA . ASP A 1 210 ? 4.384 29.284 -10.520 1.00 71.81 210 ASP A CA 1
ATOM 1587 C C . ASP A 1 210 ? 2.988 29.495 -9.915 1.00 71.81 210 ASP A C 1
ATOM 1589 O O . ASP A 1 210 ? 1.988 29.023 -10.464 1.00 71.81 210 ASP A O 1
ATOM 1593 N N . ASP A 1 211 ? 2.895 30.223 -8.802 1.00 72.88 211 ASP A N 1
ATOM 1594 C CA . ASP A 1 211 ? 1.620 30.539 -8.149 1.00 72.88 211 ASP A CA 1
ATOM 1595 C C . ASP A 1 211 ? 0.662 31.288 -9.103 1.00 72.88 211 ASP A C 1
ATOM 1597 O O . ASP A 1 211 ? -0.559 31.155 -8.991 1.00 72.88 211 ASP A O 1
ATOM 1601 N N . ALA A 1 212 ? 1.194 32.008 -10.102 1.00 72.12 212 ALA A N 1
ATOM 1602 C CA . ALA A 1 212 ? 0.401 32.662 -11.144 1.00 72.12 212 ALA A CA 1
ATOM 1603 C C . ALA A 1 212 ? -0.249 31.683 -12.145 1.00 72.12 212 ALA A C 1
ATOM 1605 O O . ALA A 1 212 ? -1.300 31.990 -12.709 1.00 72.12 212 ALA A O 1
ATOM 1606 N N . GLU A 1 213 ? 0.341 30.503 -12.373 1.00 75.19 213 GLU A N 1
ATOM 1607 C CA . GLU A 1 213 ? -0.279 29.448 -13.186 1.00 75.19 213 GLU A CA 1
ATOM 1608 C C . GLU A 1 213 ? -1.443 28.800 -12.425 1.00 75.19 213 GLU A C 1
ATOM 1610 O O . GLU A 1 213 ? -2.489 28.528 -13.013 1.00 75.19 213 GLU A O 1
ATOM 1615 N N . VAL A 1 214 ? -1.294 28.610 -11.111 1.00 73.19 214 VAL A N 1
ATOM 1616 C CA . VAL A 1 214 ? -2.305 27.971 -10.254 1.00 73.19 214 VAL A CA 1
ATOM 1617 C C . VAL A 1 214 ? -3.557 28.840 -10.100 1.00 73.19 214 VAL A C 1
ATOM 1619 O O . VAL A 1 214 ? -4.670 28.306 -10.118 1.00 73.19 214 VAL A O 1
ATOM 1622 N N . ASP A 1 215 ? -3.405 30.164 -10.021 1.00 70.31 215 ASP A N 1
ATOM 1623 C CA . ASP A 1 215 ? -4.534 31.097 -9.880 1.00 70.31 215 ASP A CA 1
ATOM 1624 C C . ASP A 1 215 ? -5.473 31.070 -11.104 1.00 70.31 215 ASP A C 1
ATOM 1626 O O . ASP A 1 215 ? -6.688 31.184 -10.967 1.00 70.31 215 ASP A O 1
ATOM 1630 N N . GLY A 1 216 ? -4.949 30.773 -12.301 1.00 68.75 216 GLY A N 1
ATOM 1631 C CA . GLY A 1 216 ? -5.756 30.572 -13.513 1.00 68.75 216 GLY A CA 1
ATOM 1632 C C . GLY A 1 216 ? -6.639 29.313 -13.504 1.00 68.75 216 GLY A C 1
ATOM 1633 O O . GLY A 1 216 ? -7.557 29.205 -14.319 1.00 68.75 216 GLY A O 1
ATOM 1634 N N . TYR A 1 217 ? -6.389 28.362 -12.596 1.00 69.56 217 TYR A N 1
ATOM 1635 C CA . TYR A 1 217 ? -7.202 27.150 -12.428 1.00 69.56 217 TYR A CA 1
ATOM 1636 C C . TYR A 1 217 ? -8.235 27.264 -11.301 1.00 69.56 217 TYR A C 1
ATOM 1638 O O . TYR A 1 217 ? -9.114 26.400 -11.190 1.00 69.56 217 TYR A O 1
ATOM 1646 N N . LEU A 1 218 ? -8.159 28.308 -10.472 1.00 80.62 218 LEU A N 1
ATOM 1647 C CA . LEU A 1 218 ? -9.137 28.571 -9.427 1.00 80.62 218 LEU A CA 1
ATOM 1648 C C . LEU A 1 218 ? -10.215 29.513 -9.973 1.00 80.62 218 LEU A C 1
ATOM 1650 O O . LEU A 1 218 ? -9.930 30.598 -10.466 1.00 80.62 218 LEU A O 1
ATOM 1654 N N . HIS A 1 219 ? -11.481 29.096 -9.918 1.00 82.06 219 HIS A N 1
ATOM 1655 C CA . HIS A 1 219 ? -12.565 29.945 -10.414 1.00 82.06 219 HIS A CA 1
ATOM 1656 C C . HIS A 1 219 ? -12.682 31.208 -9.566 1.00 82.06 219 HIS A C 1
ATOM 1658 O O . HIS A 1 219 ? -12.789 31.128 -8.339 1.00 82.06 219 HIS A O 1
ATOM 1664 N N . ASN A 1 220 ? -12.782 32.358 -10.229 1.00 82.38 220 ASN A N 1
ATOM 1665 C CA . ASN A 1 220 ? -13.174 33.587 -9.555 1.00 82.38 220 ASN A CA 1
ATOM 1666 C C . ASN A 1 220 ? -14.606 33.449 -8.995 1.00 82.38 220 ASN A C 1
ATOM 1668 O O . ASN A 1 220 ? -15.393 32.579 -9.391 1.00 82.38 220 ASN A O 1
ATOM 1672 N N . GLU A 1 221 ? -14.964 34.321 -8.061 1.00 83.75 221 GLU A N 1
ATOM 1673 C CA . GLU A 1 221 ? -16.240 34.290 -7.354 1.00 83.75 221 GLU A CA 1
ATOM 1674 C C . GLU A 1 221 ? -17.437 34.385 -8.314 1.00 83.75 221 GLU A C 1
ATOM 1676 O O . GLU A 1 221 ? -18.418 33.655 -8.166 1.00 83.75 221 GLU A O 1
ATOM 1681 N N . GLU A 1 222 ? -17.310 35.181 -9.377 1.00 84.06 222 GLU A N 1
ATOM 1682 C CA . GLU A 1 222 ? -18.320 35.294 -10.433 1.00 84.06 222 GLU A CA 1
ATOM 1683 C C . GLU A 1 222 ? -18.486 33.990 -11.234 1.00 84.06 222 GLU A C 1
ATOM 1685 O O . GLU A 1 222 ? -19.604 33.532 -11.472 1.00 84.06 222 GLU A O 1
ATOM 1690 N N . GLU A 1 223 ? -17.388 33.332 -11.612 1.00 83.06 223 GLU A N 1
ATOM 1691 C CA . GLU A 1 223 ? -17.437 32.071 -12.362 1.00 83.06 223 GLU A CA 1
ATOM 1692 C C . GLU A 1 223 ? -18.006 30.929 -11.521 1.00 83.06 223 GLU A C 1
ATOM 1694 O O . GLU A 1 223 ? -18.763 30.093 -12.020 1.00 83.06 223 GLU A O 1
ATOM 1699 N N . THR A 1 224 ? -17.677 30.916 -10.231 1.00 84.44 224 THR A N 1
ATOM 1700 C CA . THR A 1 224 ? -18.228 29.966 -9.266 1.00 84.44 224 THR A CA 1
ATOM 1701 C C . THR A 1 224 ? -19.738 30.150 -9.127 1.00 84.44 224 THR A C 1
ATOM 1703 O O . THR A 1 224 ? -20.483 29.167 -9.163 1.00 84.44 224 THR A O 1
ATOM 1706 N N . GLN A 1 225 ? -20.214 31.395 -9.037 1.00 85.69 225 GLN A N 1
ATOM 1707 C CA . GLN A 1 225 ? -21.646 31.697 -8.995 1.00 85.69 225 GLN A CA 1
ATOM 1708 C C . GLN A 1 225 ? -22.352 31.315 -10.298 1.00 85.69 225 GLN A C 1
ATOM 1710 O O . GLN A 1 225 ? -23.389 30.655 -10.252 1.00 85.69 225 GLN A O 1
ATOM 1715 N N . ASN A 1 226 ? -21.770 31.625 -11.456 1.00 84.69 226 ASN A N 1
ATOM 1716 C CA . ASN A 1 226 ? -22.337 31.247 -12.750 1.00 84.69 226 ASN A CA 1
ATOM 1717 C C . ASN A 1 226 ? -22.424 29.724 -12.908 1.00 84.69 226 ASN A C 1
ATOM 1719 O O . ASN A 1 226 ? -23.456 29.204 -13.327 1.00 84.69 226 ASN A O 1
ATOM 1723 N N . LYS A 1 227 ? -21.384 28.981 -12.506 1.00 85.62 227 LYS A N 1
ATOM 1724 C CA . LYS A 1 227 ? -21.399 27.508 -12.517 1.00 85.62 227 LYS A CA 1
ATOM 1725 C C . LYS A 1 227 ? -22.441 26.938 -11.565 1.00 85.62 227 LYS A C 1
ATOM 1727 O O . LYS A 1 227 ? -23.117 25.978 -11.929 1.00 85.62 227 LYS A O 1
ATOM 1732 N N . LYS A 1 228 ? -22.611 27.543 -10.388 1.00 85.44 228 LYS A N 1
ATOM 1733 C CA . LYS A 1 228 ? -23.665 27.174 -9.440 1.00 85.44 228 LYS A CA 1
ATOM 1734 C C . LYS A 1 228 ? -25.057 27.388 -10.038 1.00 85.44 228 LYS A C 1
ATOM 1736 O O . LYS A 1 228 ? -25.855 26.461 -10.018 1.00 85.44 228 LYS A O 1
ATOM 1741 N N . ILE A 1 229 ? -25.315 28.548 -10.640 1.00 89.12 229 ILE A N 1
ATOM 1742 C CA . ILE A 1 229 ? -26.602 28.869 -11.278 1.00 89.12 229 ILE A CA 1
ATOM 1743 C C . ILE A 1 229 ? -26.891 27.916 -12.444 1.00 89.12 229 ILE A C 1
ATOM 1745 O O . ILE A 1 229 ? -27.991 27.381 -12.538 1.00 89.12 229 ILE A O 1
ATOM 1749 N N . ILE A 1 230 ? -25.904 27.658 -13.311 1.00 84.62 230 ILE A N 1
ATOM 1750 C CA . ILE A 1 230 ? -26.050 26.709 -14.425 1.00 84.62 230 ILE A CA 1
ATOM 1751 C C . ILE A 1 230 ? -26.368 25.312 -13.890 1.00 84.62 230 ILE A C 1
ATOM 1753 O O . ILE A 1 230 ? -27.266 24.652 -14.403 1.00 84.62 230 ILE A O 1
ATOM 1757 N N . TRP A 1 231 ? -25.658 24.860 -12.856 1.00 85.62 231 TRP A N 1
ATOM 1758 C CA . TRP A 1 231 ? -25.892 23.548 -12.264 1.00 85.62 231 TRP A CA 1
ATOM 1759 C C . TRP A 1 231 ? -27.277 23.439 -11.615 1.00 85.62 231 TRP A C 1
ATOM 1761 O O . TRP A 1 231 ? -27.944 22.421 -11.793 1.00 85.62 231 TRP A O 1
ATOM 1771 N N . GLU A 1 232 ? -27.726 24.474 -10.903 1.00 84.00 232 GLU A N 1
ATOM 1772 C CA . GLU A 1 232 ? -29.053 24.531 -10.280 1.00 84.00 232 GLU A CA 1
ATOM 1773 C C . GLU A 1 232 ? -30.175 24.574 -11.326 1.00 84.00 232 GLU A C 1
ATOM 1775 O O . GLU A 1 232 ? -31.162 23.858 -11.180 1.00 84.00 232 GLU A O 1
ATOM 1780 N N . GLU A 1 233 ? -30.010 25.330 -12.415 1.00 82.94 233 GLU A N 1
ATOM 1781 C CA . GLU A 1 233 ? -30.998 25.392 -13.499 1.00 82.94 233 GLU A CA 1
ATOM 1782 C C . GLU A 1 233 ? -31.028 24.086 -14.312 1.00 82.94 233 GLU A C 1
ATOM 1784 O O . GLU A 1 233 ? -32.100 23.564 -14.610 1.00 82.94 233 GLU A O 1
ATOM 1789 N N . MET A 1 234 ? -29.867 23.495 -14.617 1.00 78.81 234 MET A N 1
ATOM 1790 C CA . MET A 1 234 ? -29.791 22.202 -15.312 1.00 78.81 234 MET A CA 1
ATOM 1791 C C . MET A 1 234 ? -30.371 21.055 -14.481 1.00 78.81 234 MET A C 1
ATOM 1793 O O . MET A 1 234 ? -30.937 20.118 -15.037 1.00 78.81 234 MET A O 1
ATOM 1797 N N . ASN A 1 235 ? -30.240 21.121 -13.156 1.00 83.56 235 ASN A N 1
ATOM 1798 C CA . ASN A 1 235 ? -30.805 20.134 -12.240 1.00 83.56 235 ASN A CA 1
ATOM 1799 C C . ASN A 1 235 ? -32.134 20.586 -11.636 1.00 83.56 235 ASN A C 1
ATOM 1801 O O . ASN A 1 235 ? -32.603 19.983 -10.672 1.00 83.56 235 ASN A O 1
ATOM 1805 N N . LYS A 1 236 ? -32.785 21.600 -12.205 1.00 82.31 236 LYS A N 1
ATOM 1806 C CA . LYS A 1 236 ? -34.050 22.119 -11.688 1.00 82.31 236 LYS A CA 1
ATOM 1807 C C . LYS A 1 236 ? -35.146 21.064 -11.702 1.00 82.31 236 LYS A C 1
ATOM 1809 O O . LYS A 1 236 ? -35.803 20.864 -10.693 1.00 82.31 236 LYS A O 1
ATOM 1814 N N . GLU A 1 237 ? -35.257 20.283 -12.775 1.00 73.31 237 GLU A N 1
ATOM 1815 C CA . GLU A 1 237 ? -36.200 19.157 -12.847 1.00 73.31 237 GLU A CA 1
ATOM 1816 C C . GLU A 1 237 ? -35.845 18.011 -11.883 1.00 73.31 237 GLU A C 1
ATOM 1818 O O . GLU A 1 237 ? -36.727 17.268 -11.456 1.00 73.31 237 GLU A O 1
ATOM 1823 N N . TYR A 1 238 ? -34.571 17.869 -11.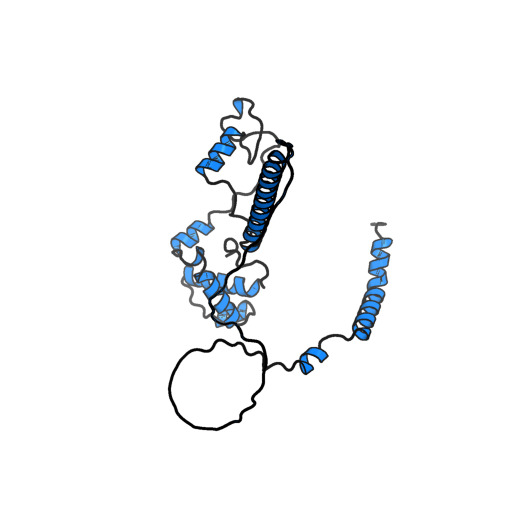500 1.00 70.38 238 TYR A N 1
ATOM 1824 C CA . TYR A 1 238 ? -34.133 16.921 -10.471 1.00 70.38 238 TYR A CA 1
ATOM 1825 C C . TYR A 1 238 ? -34.496 17.428 -9.065 1.00 70.38 238 TYR A C 1
ATOM 1827 O O . TYR A 1 238 ? -35.004 16.671 -8.236 1.00 70.38 238 TYR A O 1
ATOM 1835 N N . LEU A 1 239 ? -34.320 18.725 -8.810 1.00 66.88 239 LEU A N 1
ATOM 1836 C CA . LEU A 1 239 ? -34.703 19.402 -7.568 1.00 66.88 239 LEU A CA 1
ATOM 1837 C C . LEU A 1 239 ? -36.238 19.477 -7.401 1.00 66.88 239 LEU A C 1
ATOM 1839 O O . LEU A 1 239 ? -36.760 19.251 -6.313 1.00 66.88 239 LEU A O 1
ATOM 1843 N N . GLU A 1 240 ? -36.985 19.704 -8.483 1.00 66.12 240 GLU A N 1
ATOM 1844 C CA . GLU A 1 240 ? -38.456 19.737 -8.505 1.00 66.12 240 GLU A CA 1
ATOM 1845 C C . GLU A 1 240 ? -39.059 18.321 -8.557 1.00 66.12 240 GLU A C 1
ATOM 1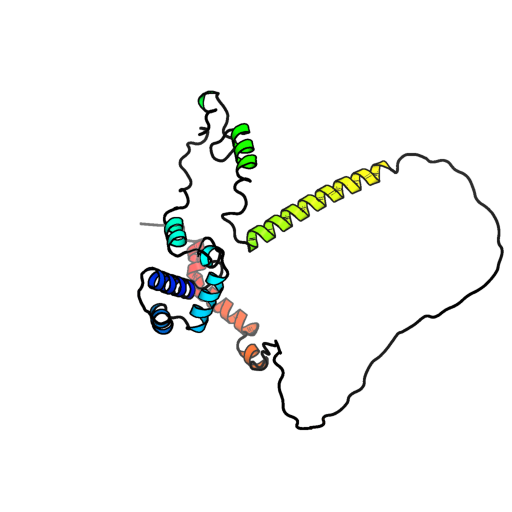847 O O . GLU A 1 240 ? -40.083 18.044 -7.931 1.00 66.12 240 GLU A O 1
ATOM 1852 N N . GLY A 1 241 ? -38.400 17.379 -9.237 1.00 57.97 241 GLY A N 1
ATOM 1853 C CA . GLY A 1 241 ? -38.790 15.970 -9.316 1.00 57.97 241 GLY A CA 1
ATOM 1854 C C . GLY A 1 241 ? -38.595 15.214 -8.004 1.00 57.97 241 GLY A C 1
ATOM 1855 O O . GLY A 1 241 ? -39.432 14.384 -7.653 1.00 57.97 241 GLY A O 1
ATOM 1856 N N . THR A 1 242 ? -37.563 15.547 -7.227 1.00 54.19 242 THR A N 1
ATOM 1857 C CA . THR A 1 242 ? -37.423 15.061 -5.843 1.00 54.19 242 THR A CA 1
ATOM 1858 C C . THR A 1 242 ? -38.454 15.690 -4.899 1.00 54.19 242 THR A C 1
ATOM 1860 O O . THR A 1 242 ? -38.827 15.059 -3.913 1.00 54.19 242 THR A O 1
ATOM 1863 N N . SER A 1 243 ? -38.994 16.871 -5.232 1.00 49.66 243 SER A N 1
ATOM 1864 C CA . SER A 1 243 ? -40.088 17.502 -4.481 1.00 49.66 243 SER A CA 1
ATOM 1865 C C . SER A 1 243 ? -41.491 16.984 -4.870 1.00 49.66 243 SER A C 1
ATOM 1867 O O . SER A 1 243 ? -42.361 16.908 -4.006 1.00 49.66 243 SER A O 1
ATOM 1869 N N . CYS A 1 244 ? -41.728 16.563 -6.125 1.00 53.75 244 CYS A N 1
ATOM 1870 C CA . CYS A 1 244 ? -43.062 16.163 -6.622 1.00 53.75 244 CYS A CA 1
ATOM 1871 C C . CYS A 1 244 ? -43.271 14.662 -6.946 1.00 53.75 244 CYS A C 1
ATOM 1873 O O . CYS A 1 244 ? -44.415 14.209 -6.928 1.00 53.75 244 CYS A O 1
ATOM 1875 N N . LYS A 1 245 ? -42.237 13.850 -7.228 1.00 52.62 245 LYS A N 1
ATOM 1876 C CA . LYS A 1 245 ? -42.389 12.468 -7.763 1.00 52.62 245 LYS A CA 1
ATOM 1877 C C . LYS A 1 245 ? -42.055 11.331 -6.784 1.00 52.62 245 LYS A C 1
ATOM 1879 O O . LYS A 1 245 ? -41.764 10.215 -7.199 1.00 52.62 245 LYS A O 1
ATOM 1884 N N . GLY A 1 246 ? -42.304 11.547 -5.491 1.00 52.94 246 GLY A N 1
ATOM 1885 C CA . GLY A 1 246 ? -42.784 10.485 -4.587 1.00 52.94 246 GLY A CA 1
ATOM 1886 C C . GLY A 1 246 ? -44.202 9.986 -4.935 1.00 52.94 246 GLY A C 1
ATOM 1887 O O . GLY A 1 246 ? -44.922 9.499 -4.070 1.00 52.94 246 GLY A O 1
ATOM 1888 N N . SER A 1 247 ? -44.643 10.149 -6.184 1.00 51.09 247 SER A N 1
ATOM 1889 C CA . SER A 1 247 ? -45.995 9.882 -6.652 1.00 51.09 247 SER A CA 1
ATOM 1890 C C . SER A 1 247 ? -45.926 9.173 -8.013 1.00 51.09 247 SER A C 1
ATOM 1892 O O . SER A 1 247 ? -45.488 9.761 -8.994 1.00 51.09 247 SER A O 1
ATOM 1894 N N . PHE A 1 248 ? -46.366 7.905 -8.049 1.00 43.31 248 PHE A N 1
ATOM 1895 C CA . PHE A 1 248 ? -46.677 7.094 -9.247 1.00 43.31 248 PHE A CA 1
ATOM 1896 C C . PHE A 1 248 ? -45.486 6.749 -10.171 1.00 43.31 248 PHE A C 1
ATOM 1898 O O . PHE A 1 248 ? -45.007 7.596 -10.912 1.00 43.31 248 PHE A O 1
ATOM 1905 N N . SER A 1 249 ? -44.893 5.546 -10.219 1.00 47.78 249 SER A N 1
ATOM 1906 C CA . SER A 1 249 ? -45.377 4.146 -10.193 1.00 47.78 249 SER A CA 1
ATOM 1907 C C . SER A 1 249 ? -46.524 3.829 -11.154 1.00 47.78 249 SER A C 1
ATOM 1909 O O . SER A 1 249 ? -47.600 4.410 -11.015 1.00 47.78 249 SER A O 1
ATOM 1911 N N . GLY A 1 250 ? -46.342 2.822 -12.011 1.00 43.59 250 GLY A N 1
ATOM 1912 C CA . GLY A 1 250 ? -47.430 2.177 -12.750 1.00 43.59 250 GLY A CA 1
ATOM 1913 C C . GLY A 1 250 ? -46.946 1.456 -13.987 1.00 43.59 250 GLY A C 1
ATOM 1914 O O . GLY A 1 250 ? -46.902 2.126 -15.037 1.00 43.59 250 GLY A O 1
#

Foldseek 3Di:
DVQQVLPPPDDCLLVVLLVVVVVCVLVPHDDDLVRSCVVSVHDSVSNVVNNVVCCPTPLVPDDSVVNVVVVVPDDPDDDDDPPWAAPDPCRVVSATDDPPSHHPVVQVVCCVVVVDPPDRPDDPVVSVVVVVVVVVVVVVVVVVVVVVVVVVVPPDDDDDDDDDDDDDDDDDDDDDDDDDDDDDDDDDDDDDDDDDDDDDDDDPPPPVDDVVVVVVVDDDPVRVVVVVVVVCVVCVCVVVCVVPVVDDDD

Organism: Aegilops tauschii subsp. strangulata (NCBI:txid200361)

InterPro domains:
  IPR000812 Transcription factor TFIIB [PTHR11618] (1-149)
  IPR011665 Brf1, TBP-binding domain [PF07741] (207-241)
  IPR013150 Transcription factor TFIIB, cyclin-like domain [PF00382] (1-56)
  IPR036915 Cyclin-like superfamily [SSF47954] (1-57)

Radius of gyration: 34.68 Å; chains: 1; bounding box: 83×73×83 Å

Sequence (250 aa):
MKRDWMQTGRKPSGLCGAALYIAALSHGYMYTKADIAAVVHVCEATLFKRLIEFENTDSGSLTIEDFLAKADEEPVSKCLAKSGEVLCEHKDKGAEHFSHGLCEECYDNFTELSGGLEGGADPPAFQRAEKQRLDAAKRAKEAAVDEAICELHNSDFEDNIMSPGKKSEGKSSTIASSQIANDFVDFKDSEVEGENGKTGSDAENLSDIDDAEVDGYLHNEEETQNKKIIWEEMNKEYLEGTSCKGSFSG

pLDDT: mean 70.53, std 21.57, range [26.69, 96.38]